Protein AF-A0A497IYX3-F1 (afdb_monomer)

Sequence (223 aa):
MEIEKQVNLPVLGLDLHSGSPRSSKPCRYSVVVIRNGKVTLEKRGVQLNEILRIASELGPCILATDNVFELAPDVSGLRRLFLKLPSGAKIIQVNKEGAFFERLSHVARKEGLIVGKRSDSLVEAKLAALLASRGVGSEVILFEPECRIVVTRNASIKKGGSGTNRWRRMIEAAILNEANRIASCLDERGIEYDLYVHQAEGGLRRAEFVVYAPEPTVTEIVR

pLDDT: mean 89.23, std 11.22, range [34.53, 98.44]

Solvent-accessible surface area (backbone atoms only — not comparable to full-atom values): 12381 Å² total; per-residue (Å²): 134,82,78,78,54,66,47,92,52,38,21,36,2,37,28,72,56,43,76,41,56,82,50,93,56,78,46,20,23,9,42,20,32,33,47,96,93,36,79,78,45,77,48,70,69,41,39,71,70,56,52,44,48,55,41,48,77,61,36,47,29,36,42,16,20,74,53,7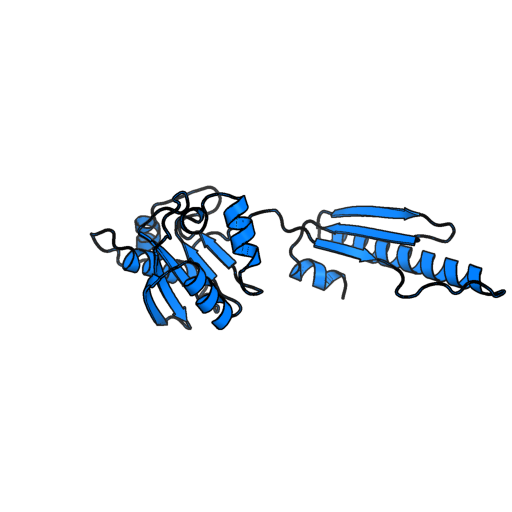2,58,62,83,15,63,43,73,71,41,42,54,58,49,61,76,62,51,36,73,78,45,47,44,31,30,40,26,30,57,93,93,47,75,58,55,58,68,56,51,37,46,76,72,72,44,90,73,74,95,64,97,42,38,57,60,51,1,39,49,23,18,54,39,38,37,52,58,41,41,34,78,68,71,94,58,84,41,72,34,77,49,74,46,66,76,95,69,82,83,72,90,77,65,97,56,46,68,59,54,49,30,52,50,14,37,49,40,38,52,52,48,52,51,49,50,50,58,30,56,78,68,71,50,56,66,49,78,51,75,40,79,46,97,45,38,21,66,31,38,36,36,46,30,64,41,48,63,75,66,50,55,69,66,77,103

Nearest PDB structures (foldseek):
  2n76-assembly1_A  TM=4.478E-01  e=6.106E+00  synthetic construct
  8qa0-assembly1_B  TM=3.285E-01  e=3.983E+00  Homo sapiens
  8q9z-assembly1_E  TM=3.402E-01  e=6.106E+00  Homo sapiens
  8qa3-assembly1_C  TM=3.293E-01  e=6.898E+00  Homo sapiens

Mean predicted aligned error: 11.09 Å

Foldseek 3Di:
DDDQPQDQAKEKQKDFQDDFLPDPDFTKIWIWIDHPNDTPDTDTRDGLVVVLVVQQVRAQHEYFYQDPCRSHVDLVRVVVSVVSGHPNYWYFNQQDDPPDGDDLVVSCVVVVHDDDPDDDRRSSSVSRRNSVSSVGGDTDDSDQDKDKDKQADPDDQDPDDPCSVVVVLVSQQVSQVLVVQLVVVCVVVVWDWDKDFDDDPNHTRMIMITTRHHPVVSVVSND

Secondary structure (DSSP, 8-state):
--------S-EEEEEEEES-TTSSSPPEEEEEEEETTEEEEEEEEE-HHHHHHHHHHH-S-EEEES-GGGT-SSHHHHHHHHTTSPTT-EEEETTEETTEE--HHHHHHHTTPPPPSS--HHHHHHHHHHHHHTT-SEE--SS---EEEEE--SS---S--TTHHHHHHHHHHHHHHHHHHHHHHHHHTT--EEEEEEEETTEEEEEEEEESS-HHHHHTT--

Radius of gyration: 23.91 Å; Cα contacts (8 Å, |Δi|>4): 411; chains: 1; bounding box: 68×33×57 Å

Structure (mmCIF, N/CA/C/O backbone):
data_AF-A0A497IYX3-F1
#
_entry.id   AF-A0A497IYX3-F1
#
loop_
_atom_site.group_PDB
_atom_site.id
_atom_site.type_symbol
_atom_site.label_atom_id
_atom_site.label_alt_id
_atom_site.label_comp_id
_atom_site.label_asym_id
_atom_site.label_entity_id
_atom_site.label_seq_id
_atom_site.pdbx_PDB_ins_code
_atom_site.Cartn_x
_atom_site.Cartn_y
_atom_site.Cartn_z
_atom_site.occupancy
_atom_site.B_iso_or_equiv
_atom_site.auth_seq_id
_atom_site.auth_comp_id
_atom_site.auth_asym_id
_atom_site.auth_atom_id
_atom_site.pdbx_PDB_model_num
ATOM 1 N N . MET A 1 1 ? -26.673 -14.386 -6.700 1.00 34.53 1 MET A N 1
ATOM 2 C CA . MET A 1 1 ? -26.026 -14.887 -5.472 1.00 34.53 1 MET A CA 1
ATOM 3 C C . MET A 1 1 ? -24.549 -14.584 -5.641 1.00 34.53 1 MET A C 1
ATOM 5 O O . MET A 1 1 ? -23.834 -15.379 -6.234 1.00 34.53 1 MET A O 1
ATOM 9 N N . GLU A 1 2 ? -24.146 -13.354 -5.321 1.00 35.53 2 GLU A N 1
ATOM 10 C CA . GLU A 1 2 ? -22.749 -12.937 -5.457 1.00 35.53 2 GLU A CA 1
ATOM 11 C C . GLU A 1 2 ? -21.933 -13.683 -4.407 1.00 35.53 2 GLU A C 1
ATOM 13 O O . GLU A 1 2 ? -22.228 -13.636 -3.216 1.00 35.53 2 GLU A O 1
ATOM 18 N N . ILE A 1 3 ? -20.965 -14.460 -4.879 1.00 41.84 3 ILE A N 1
ATOM 19 C CA . ILE A 1 3 ? -20.000 -15.145 -4.031 1.00 41.84 3 ILE A CA 1
ATOM 20 C C . ILE A 1 3 ? -19.175 -14.032 -3.379 1.00 41.84 3 ILE A C 1
ATOM 22 O O . ILE A 1 3 ? -18.456 -13.326 -4.088 1.00 41.84 3 ILE A O 1
ATOM 26 N N . GLU A 1 4 ? -19.328 -13.834 -2.064 1.00 48.78 4 GLU A N 1
ATOM 27 C CA . GLU A 1 4 ? -18.516 -12.891 -1.287 1.00 48.78 4 GLU A CA 1
ATOM 28 C C . GLU A 1 4 ? -17.038 -13.104 -1.654 1.00 48.78 4 GLU A C 1
ATOM 30 O O . GLU A 1 4 ? -16.498 -14.205 -1.501 1.00 48.78 4 GLU A O 1
ATOM 35 N N . LYS A 1 5 ? -16.381 -12.065 -2.184 1.00 56.44 5 LYS A N 1
ATOM 36 C CA . LYS A 1 5 ? -14.950 -12.093 -2.512 1.00 56.44 5 LYS A CA 1
ATOM 37 C C . LYS A 1 5 ? -14.152 -12.062 -1.212 1.00 56.44 5 LYS A C 1
ATOM 39 O O . LYS A 1 5 ? -13.647 -11.023 -0.797 1.00 56.44 5 LYS A O 1
ATOM 44 N N . GLN A 1 6 ? -14.061 -13.204 -0.544 1.00 60.03 6 GLN A N 1
ATOM 45 C CA . GLN A 1 6 ? -13.270 -13.321 0.669 1.00 60.03 6 GLN A CA 1
ATOM 46 C C . GLN A 1 6 ? -11.788 -13.181 0.325 1.00 60.03 6 GLN A C 1
ATOM 48 O O . GLN A 1 6 ? -11.241 -13.918 -0.500 1.00 60.03 6 GLN A O 1
ATOM 53 N N . VAL A 1 7 ? -11.128 -12.215 0.957 1.00 73.25 7 VAL A N 1
ATOM 54 C CA . VAL A 1 7 ? -9.707 -11.973 0.730 1.00 73.25 7 VAL A CA 1
ATOM 55 C C . VAL A 1 7 ? -8.893 -12.966 1.560 1.00 73.25 7 VAL A C 1
ATOM 57 O O . VAL A 1 7 ? -9.052 -13.054 2.774 1.00 73.25 7 VAL A O 1
ATOM 60 N N . ASN A 1 8 ? -8.003 -13.715 0.905 1.00 83.50 8 ASN A N 1
ATOM 61 C CA . ASN A 1 8 ? -7.193 -14.762 1.546 1.00 83.50 8 ASN A CA 1
ATOM 62 C C . ASN A 1 8 ? -5.946 -14.221 2.285 1.00 83.50 8 ASN A C 1
ATOM 64 O O . ASN A 1 8 ? -5.151 -14.989 2.821 1.00 83.50 8 ASN A O 1
ATOM 68 N N . LEU A 1 9 ? -5.743 -12.900 2.300 1.00 92.50 9 LEU A N 1
ATOM 69 C CA . LEU A 1 9 ? -4.638 -12.260 3.014 1.00 92.50 9 LEU A CA 1
ATOM 70 C C . LEU A 1 9 ? -5.049 -11.897 4.449 1.00 92.50 9 LEU A C 1
ATOM 72 O O . LEU A 1 9 ? -6.190 -11.493 4.678 1.00 92.50 9 LEU A O 1
ATOM 76 N N . PRO A 1 10 ? -4.124 -11.963 5.421 1.00 97.31 10 PRO A N 1
ATOM 77 C CA . PRO A 1 10 ? -4.326 -11.366 6.734 1.00 97.31 10 PRO A CA 1
ATOM 78 C C . PRO A 1 10 ? -4.665 -9.876 6.644 1.00 97.31 10 PRO A C 1
ATOM 80 O O . PRO A 1 10 ? -4.025 -9.137 5.895 1.00 97.31 10 PRO A O 1
ATOM 83 N N . VAL A 1 11 ? -5.617 -9.425 7.458 1.00 98.38 11 VAL A N 1
ATOM 84 C CA . VAL A 1 11 ? -6.066 -8.027 7.490 1.00 98.38 11 VAL A CA 1
ATOM 85 C C . VAL A 1 11 ? -5.804 -7.426 8.865 1.00 98.38 11 VAL A C 1
ATOM 87 O O . VAL A 1 11 ? -6.239 -7.979 9.871 1.00 98.38 11 VAL A O 1
ATOM 90 N N . LEU A 1 12 ? -5.116 -6.289 8.913 1.00 98.44 12 LEU A N 1
ATOM 91 C CA . LEU A 1 12 ? -4.933 -5.444 10.086 1.00 98.44 12 LEU A CA 1
ATOM 92 C C . LEU A 1 12 ? -5.859 -4.234 9.945 1.00 98.44 12 LEU A C 1
ATOM 94 O O . LEU A 1 12 ? -5.579 -3.341 9.153 1.00 98.44 12 LEU A O 1
ATOM 98 N N . GLY A 1 13 ? -6.946 -4.184 10.702 1.00 98.00 13 GLY A N 1
ATOM 99 C CA . GLY A 1 13 ? -7.753 -2.975 10.830 1.00 98.00 13 GLY A CA 1
ATOM 100 C C . GLY A 1 13 ? -7.151 -2.024 11.852 1.00 98.00 13 GLY A C 1
ATOM 101 O O . GLY A 1 13 ? -6.700 -2.467 12.912 1.00 98.00 13 GLY A O 1
ATOM 102 N N . LEU A 1 14 ? -7.122 -0.739 11.514 1.00 98.00 14 LEU A N 1
ATOM 103 C CA . LEU A 1 14 ? -6.429 0.315 12.244 1.00 98.00 14 LEU A CA 1
ATOM 104 C C . LEU A 1 14 ? -7.352 1.512 12.455 1.00 98.00 14 LEU A C 1
ATOM 106 O O . LEU A 1 14 ? -8.092 1.882 11.548 1.00 98.00 14 LEU A O 1
ATOM 110 N N . ASP A 1 15 ? -7.235 2.124 13.629 1.00 96.50 15 ASP A N 1
ATOM 111 C CA . ASP A 1 15 ? -7.899 3.381 13.978 1.00 96.50 15 ASP A CA 1
ATOM 112 C C . ASP A 1 15 ? -7.040 4.186 14.967 1.00 96.50 15 ASP A C 1
ATOM 114 O O . ASP A 1 15 ? -6.313 3.601 15.791 1.00 96.50 15 ASP A O 1
ATOM 118 N N . LEU A 1 16 ? -7.086 5.517 14.894 1.00 94.94 16 LEU A N 1
ATOM 119 C CA . LEU A 1 16 ? -6.368 6.390 15.819 1.00 94.94 16 LEU A CA 1
ATOM 120 C C . LEU A 1 16 ? -7.010 6.375 17.215 1.00 94.94 16 LEU A C 1
ATOM 122 O O . LEU A 1 16 ? -8.015 7.014 17.498 1.0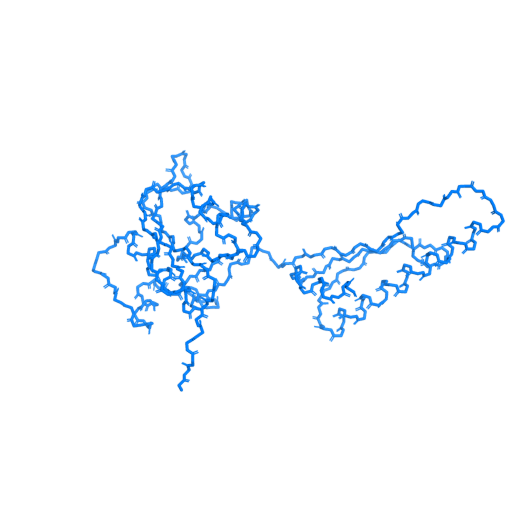0 94.94 16 LEU A O 1
ATOM 126 N N . HIS A 1 17 ? -6.340 5.718 18.158 1.00 93.31 17 HIS A N 1
ATOM 127 C CA . HIS A 1 17 ? -6.780 5.670 19.548 1.00 93.31 17 HIS A CA 1
ATOM 128 C C . HIS A 1 17 ? -6.519 6.984 20.297 1.00 93.31 17 HIS A C 1
ATOM 130 O O . HIS A 1 17 ? -7.363 7.445 21.065 1.00 93.31 17 HIS A O 1
ATOM 136 N N . SER A 1 18 ? -5.330 7.573 20.130 1.00 92.25 18 SER A N 1
ATOM 137 C CA . SER A 1 18 ? -5.011 8.892 20.683 1.00 92.25 18 SER A CA 1
ATOM 138 C C . SER A 1 18 ? -3.780 9.530 20.040 1.00 92.25 18 SER A C 1
ATOM 140 O O . SER A 1 18 ? -2.914 8.866 19.465 1.00 92.25 18 SER A O 1
ATOM 142 N N . GLY A 1 19 ? -3.682 10.852 20.181 1.00 90.06 19 GLY A N 1
ATOM 143 C CA . GLY A 1 19 ? -2.627 11.658 19.573 1.00 90.06 19 GLY A CA 1
ATOM 144 C C . GLY A 1 19 ? -3.049 12.233 18.225 1.00 90.06 19 GLY A C 1
ATOM 145 O O . GLY A 1 19 ? -4.228 12.280 17.896 1.00 90.06 19 GLY A O 1
ATOM 146 N N . SER A 1 20 ? -2.080 12.737 17.471 1.00 88.56 20 SER A N 1
ATOM 147 C CA . SER A 1 20 ? -2.290 13.230 16.112 1.00 88.56 20 SER A CA 1
ATOM 148 C C . SER A 1 20 ? -1.006 13.027 15.315 1.00 88.56 20 SER A C 1
ATOM 150 O O . SER A 1 20 ? 0.059 13.383 15.829 1.00 88.56 20 SER A O 1
ATOM 152 N N . PRO A 1 21 ? -1.067 12.528 14.068 1.00 83.00 21 PRO A N 1
ATOM 153 C CA . PRO A 1 21 ? 0.126 12.322 13.239 1.00 83.00 21 PRO A CA 1
ATOM 154 C C . PRO A 1 21 ? 0.903 13.606 12.950 1.00 83.00 21 PRO A C 1
ATOM 156 O O . PRO A 1 21 ? 2.075 13.553 12.588 1.00 83.00 21 PRO A O 1
ATOM 159 N N . ARG A 1 22 ? 0.252 14.763 13.118 1.00 84.69 22 ARG A N 1
ATOM 160 C CA . ARG A 1 22 ? 0.845 16.098 12.965 1.00 84.69 22 ARG A CA 1
ATOM 161 C C . ARG A 1 22 ? 1.469 16.640 14.256 1.00 84.69 22 ARG A C 1
ATOM 163 O O . ARG A 1 22 ? 2.069 17.709 14.235 1.00 84.69 22 ARG A O 1
ATOM 170 N N . SER A 1 23 ? 1.308 15.945 15.382 1.00 85.12 23 SER A N 1
ATOM 171 C CA . SER A 1 23 ? 1.871 16.333 16.678 1.00 85.12 23 SER A CA 1
ATOM 172 C C . SER A 1 23 ? 3.254 15.717 16.901 1.00 85.12 23 SER A C 1
ATOM 174 O O . SER A 1 23 ? 3.576 14.663 16.362 1.00 85.12 23 SER A O 1
ATOM 176 N N . SER A 1 24 ? 4.061 16.344 17.762 1.00 77.88 24 SER A N 1
ATOM 177 C CA . SER A 1 24 ? 5.326 15.778 18.248 1.00 77.88 24 SER A CA 1
ATOM 178 C C . SER A 1 24 ? 5.132 14.635 19.251 1.00 77.88 24 SER A C 1
ATOM 180 O O . SER A 1 24 ? 6.054 13.851 19.478 1.00 77.88 24 SER A O 1
ATOM 182 N N . LYS A 1 25 ? 3.944 14.521 19.865 1.00 85.38 25 LYS A N 1
ATOM 183 C CA . LYS A 1 25 ? 3.614 13.407 20.761 1.00 85.38 25 LYS A CA 1
ATOM 184 C C . LYS A 1 25 ? 3.339 12.141 19.944 1.00 85.38 25 LYS A C 1
ATOM 186 O O . LYS A 1 25 ? 2.656 12.213 18.924 1.00 85.38 25 LYS A O 1
ATOM 191 N N . PRO A 1 26 ? 3.809 10.969 20.399 1.00 86.12 26 PRO A N 1
ATOM 192 C CA . PRO A 1 26 ? 3.640 9.743 19.640 1.00 86.12 26 PRO A CA 1
ATOM 193 C C . PRO A 1 26 ? 2.165 9.332 19.603 1.00 86.12 26 PRO A C 1
ATOM 195 O O . PRO A 1 26 ? 1.503 9.272 20.640 1.00 86.12 26 PRO A O 1
ATOM 198 N N . CYS A 1 27 ? 1.676 9.005 18.407 1.00 93.31 27 CYS A N 1
ATOM 199 C CA . CYS A 1 27 ? 0.333 8.469 18.226 1.00 93.31 27 CYS A CA 1
ATOM 200 C C . CYS A 1 27 ? 0.190 7.090 18.864 1.00 93.31 27 CYS A C 1
ATOM 202 O O . CYS A 1 27 ? 1.161 6.356 19.102 1.00 93.31 27 CYS A O 1
ATOM 204 N N . ARG A 1 28 ? -1.054 6.758 19.158 1.00 96.38 28 ARG A N 1
ATOM 205 C CA . ARG A 1 28 ? -1.490 5.481 19.689 1.00 96.38 28 ARG A CA 1
ATOM 206 C C . ARG A 1 28 ? -2.654 5.021 18.840 1.00 96.38 28 ARG A C 1
ATOM 208 O O . ARG A 1 28 ? -3.550 5.806 18.553 1.00 96.38 28 ARG A O 1
ATOM 215 N N . TYR A 1 29 ? -2.642 3.754 18.479 1.00 97.31 29 TYR A N 1
ATOM 216 C CA . TYR A 1 29 ? -3.606 3.156 17.575 1.00 97.31 29 TYR A CA 1
ATOM 217 C C . TYR A 1 29 ? -4.310 1.993 18.256 1.00 97.31 29 TYR A C 1
ATOM 219 O O . TYR A 1 29 ? -3.780 1.376 19.190 1.00 97.31 29 TYR A O 1
ATOM 227 N N . SER A 1 30 ? -5.504 1.698 17.774 1.00 97.75 30 SER A N 1
ATOM 228 C CA . SER A 1 30 ? -6.150 0.412 17.977 1.00 97.75 30 SER A CA 1
ATOM 229 C C . SER A 1 30 ? -5.873 -0.456 16.756 1.00 97.75 30 SER A C 1
ATOM 231 O O . SER A 1 30 ? -5.928 0.025 15.628 1.00 97.75 30 SER A O 1
ATOM 233 N N . VAL A 1 31 ? -5.532 -1.723 16.984 1.00 98.12 31 VAL A N 1
ATOM 234 C CA . VAL A 1 31 ? -5.255 -2.695 15.922 1.00 98.12 31 VAL A CA 1
ATOM 235 C C . VAL A 1 31 ? -6.050 -3.967 16.159 1.00 98.12 31 VAL A C 1
ATOM 237 O O . VAL A 1 31 ? -6.059 -4.514 17.267 1.00 98.12 31 VAL A O 1
ATOM 240 N N . VAL A 1 32 ? -6.691 -4.450 15.101 1.00 98.44 32 VAL A N 1
ATOM 241 C CA . VAL A 1 32 ? -7.386 -5.738 15.068 1.00 98.44 32 VAL A CA 1
ATOM 242 C C . VAL A 1 32 ? -6.859 -6.543 13.895 1.00 98.44 32 VAL A C 1
ATOM 244 O O . VAL A 1 32 ? -6.865 -6.059 12.770 1.00 98.44 32 VAL A O 1
ATOM 247 N N . VAL A 1 33 ? -6.403 -7.770 14.139 1.00 98.31 33 VAL A N 1
ATOM 248 C CA . VAL A 1 33 ? -5.902 -8.657 13.081 1.00 98.31 33 VAL A CA 1
ATOM 249 C C . VAL A 1 33 ? -6.909 -9.763 12.828 1.00 98.31 33 VAL A C 1
ATOM 251 O O . VAL A 1 33 ? -7.288 -10.470 13.761 1.00 98.31 33 VAL A O 1
ATOM 254 N N . ILE A 1 34 ? -7.297 -9.940 11.569 1.00 97.62 34 ILE A N 1
ATOM 255 C CA . ILE A 1 34 ? -8.134 -11.038 11.092 1.00 97.62 34 ILE A CA 1
ATOM 256 C C . ILE A 1 34 ? -7.297 -11.945 10.191 1.00 97.62 34 ILE A C 1
ATOM 258 O O . ILE A 1 34 ? -6.652 -11.482 9.251 1.00 97.62 34 ILE A O 1
ATOM 262 N N . ARG A 1 35 ? -7.326 -13.251 10.463 1.00 94.75 35 ARG A N 1
ATOM 263 C CA . ARG A 1 35 ? -6.748 -14.302 9.613 1.00 94.75 35 ARG A CA 1
ATOM 264 C C . ARG A 1 35 ? -7.776 -15.405 9.426 1.00 94.75 35 ARG A C 1
ATOM 266 O O . ARG A 1 35 ? -8.385 -15.835 10.404 1.00 94.75 35 ARG A O 1
ATOM 273 N N . ASN A 1 36 ? -7.961 -15.878 8.195 1.00 89.56 36 ASN A N 1
ATOM 274 C CA . ASN A 1 36 ? -8.897 -16.966 7.878 1.00 89.56 36 ASN A CA 1
ATOM 275 C C . ASN A 1 36 ? -10.305 -16.719 8.464 1.00 89.56 36 ASN A C 1
ATOM 277 O O . ASN A 1 36 ? -10.900 -17.597 9.087 1.00 89.56 36 ASN A O 1
ATOM 281 N N . GLY A 1 37 ? -10.790 -15.475 8.357 1.00 87.19 37 GLY A N 1
ATOM 282 C CA . GLY A 1 37 ? -12.093 -15.045 8.878 1.00 87.19 37 GLY A CA 1
ATOM 283 C C . GLY A 1 37 ? -12.203 -14.939 10.406 1.00 87.19 37 GLY A C 1
ATOM 284 O O . GLY A 1 37 ? -13.284 -14.651 10.912 1.00 87.19 37 GLY A O 1
ATOM 285 N N . LYS A 1 38 ? -11.119 -15.153 11.162 1.00 93.25 38 LYS A N 1
ATOM 286 C CA . LYS A 1 38 ? -11.116 -15.092 12.631 1.00 93.25 38 LYS A CA 1
ATOM 287 C C . LYS A 1 38 ? -10.233 -13.967 13.142 1.00 93.25 38 LYS A C 1
ATOM 289 O O . LYS A 1 38 ? -9.133 -13.756 12.640 1.00 93.25 38 LYS A O 1
ATOM 294 N N . VAL A 1 39 ? -10.697 -13.284 14.185 1.00 96.19 39 VAL A N 1
ATOM 295 C CA . VAL A 1 39 ? -9.881 -12.308 14.911 1.00 96.19 39 VAL A CA 1
ATOM 296 C C . VAL A 1 39 ? -8.786 -13.050 15.677 1.00 96.19 39 VAL A C 1
ATOM 298 O O . VAL A 1 39 ? -9.080 -13.906 16.508 1.00 96.19 39 VAL A O 1
ATOM 301 N N . THR A 1 40 ? -7.526 -12.730 15.390 1.00 97.12 40 THR A N 1
ATOM 302 C CA . THR A 1 40 ? -6.345 -13.338 16.023 1.00 97.12 40 THR A CA 1
ATOM 303 C C . THR A 1 40 ? -5.611 -12.390 16.967 1.00 97.12 40 THR A C 1
ATOM 305 O O . THR A 1 40 ? -4.768 -12.838 17.737 1.00 97.12 40 THR A O 1
ATOM 308 N N . LEU A 1 41 ? -5.884 -11.085 16.899 1.00 97.62 41 LEU A N 1
ATOM 309 C CA . LEU A 1 41 ? -5.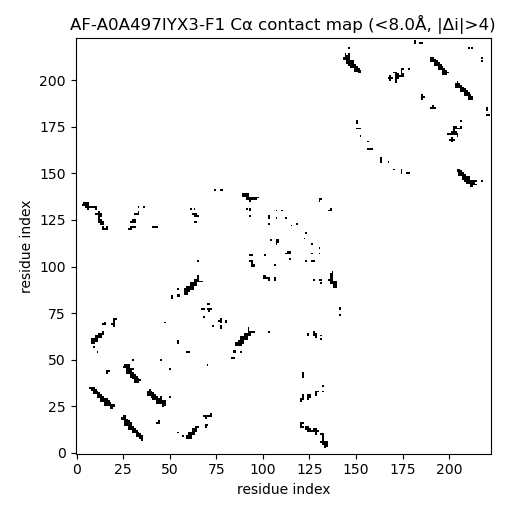274 -10.077 17.767 1.00 97.62 41 LEU A CA 1
ATOM 310 C C . LEU A 1 41 ? -6.214 -8.880 17.916 1.00 97.62 41 LEU A C 1
ATOM 312 O O . LEU A 1 41 ? -6.747 -8.406 16.918 1.00 97.62 41 LEU A O 1
ATOM 316 N N . GLU A 1 42 ? -6.342 -8.358 19.133 1.00 97.81 42 GLU A N 1
ATOM 317 C CA . GLU A 1 42 ? -6.963 -7.063 19.425 1.00 97.81 42 GLU A CA 1
ATOM 318 C C . GLU A 1 42 ? -6.063 -6.325 20.425 1.00 97.81 42 GLU A C 1
ATOM 320 O O . GLU A 1 42 ? -5.753 -6.853 21.496 1.00 97.81 42 GLU A O 1
ATOM 325 N N . LYS A 1 43 ? -5.597 -5.121 20.080 1.00 97.50 43 LYS A N 1
ATOM 326 C CA . LYS A 1 43 ? -4.779 -4.282 20.969 1.00 97.50 43 LYS A CA 1
ATOM 327 C C . LYS A 1 43 ? -5.186 -2.817 20.857 1.00 97.50 43 LYS A C 1
ATOM 329 O O . LYS A 1 43 ? -5.533 -2.341 19.781 1.00 97.50 43 LYS A O 1
ATOM 334 N N . ARG A 1 44 ? -5.073 -2.090 21.969 1.00 96.56 44 ARG A N 1
ATOM 335 C CA . ARG A 1 44 ? -5.208 -0.628 22.044 1.00 96.56 44 ARG A CA 1
ATOM 336 C C . ARG A 1 44 ? -3.885 -0.015 22.457 1.00 96.56 44 ARG A C 1
ATOM 338 O O . ARG A 1 44 ? -3.096 -0.655 23.148 1.00 96.56 44 ARG A O 1
ATOM 345 N N . GLY A 1 45 ? -3.678 1.245 22.104 1.00 95.50 45 GLY A N 1
ATOM 346 C CA . GLY A 1 45 ? -2.505 1.972 22.568 1.00 95.50 45 GLY A CA 1
ATOM 347 C C . GLY A 1 45 ? -1.204 1.539 21.891 1.00 95.50 45 GLY A C 1
ATOM 348 O O . GLY A 1 45 ? -0.131 1.788 22.440 1.00 95.50 45 GLY A O 1
ATOM 349 N N . VAL A 1 46 ? -1.269 0.893 20.724 1.00 96.50 46 VAL A N 1
ATOM 350 C CA . VAL A 1 46 ? -0.064 0.457 20.007 1.00 96.50 46 VAL A CA 1
ATOM 351 C C . VAL A 1 46 ? 0.535 1.616 19.227 1.00 96.50 46 VAL A C 1
ATOM 353 O O . VAL A 1 46 ? -0.167 2.527 18.793 1.00 96.50 46 VAL A O 1
ATOM 356 N N . GLN A 1 47 ? 1.847 1.609 19.053 1.00 95.75 47 GLN A N 1
ATOM 357 C CA . GLN A 1 47 ? 2.531 2.594 18.218 1.00 95.75 47 GLN A CA 1
ATOM 358 C C . GLN A 1 47 ? 2.657 2.087 16.778 1.00 95.75 47 GLN A C 1
ATOM 360 O O . GLN A 1 47 ? 2.592 0.886 16.515 1.00 95.75 47 GLN A O 1
ATOM 365 N N . LEU A 1 48 ? 2.884 3.003 15.834 1.00 94.50 48 LEU A N 1
ATOM 366 C CA . LEU A 1 48 ? 3.011 2.660 14.414 1.00 94.50 48 LEU A CA 1
ATOM 367 C C . LEU A 1 48 ? 4.146 1.655 14.146 1.00 94.50 48 LEU A C 1
ATOM 369 O O . LEU A 1 48 ? 4.013 0.784 13.295 1.00 94.50 48 LEU A O 1
ATOM 373 N N . ASN A 1 49 ? 5.252 1.731 14.891 1.00 95.19 49 ASN A N 1
ATOM 374 C CA . ASN A 1 49 ? 6.354 0.768 14.789 1.00 95.19 49 ASN A CA 1
ATOM 375 C C . ASN A 1 49 ? 5.942 -0.659 15.193 1.00 95.19 49 ASN A C 1
ATOM 377 O O . ASN A 1 49 ? 6.417 -1.618 14.592 1.00 95.19 49 ASN A O 1
ATOM 381 N N . GLU A 1 50 ? 5.056 -0.809 16.178 1.00 97.06 50 GLU A N 1
ATOM 382 C CA . GLU A 1 50 ? 4.510 -2.109 16.568 1.00 97.06 50 GLU A CA 1
ATOM 383 C C . GLU A 1 50 ? 3.574 -2.650 15.484 1.00 97.06 50 GLU A C 1
ATOM 385 O O . GLU A 1 50 ? 3.680 -3.820 15.131 1.00 97.06 50 GLU A O 1
ATOM 390 N N . ILE A 1 51 ? 2.736 -1.800 14.878 1.00 97.56 51 ILE A N 1
ATOM 391 C CA . ILE A 1 51 ? 1.899 -2.181 13.726 1.00 97.56 51 ILE A CA 1
ATOM 392 C C . ILE A 1 51 ? 2.767 -2.676 12.564 1.00 97.56 51 ILE A C 1
ATOM 394 O O . ILE A 1 51 ? 2.499 -3.737 12.006 1.00 97.56 51 ILE A O 1
ATOM 398 N N . LEU A 1 52 ? 3.836 -1.947 12.229 1.00 97.06 52 LEU A N 1
ATOM 399 C CA . LEU A 1 52 ? 4.774 -2.338 11.173 1.00 97.06 52 LEU A CA 1
ATOM 400 C C . LEU A 1 52 ? 5.476 -3.664 11.478 1.00 97.06 52 LEU A C 1
ATOM 402 O O . LEU A 1 52 ? 5.702 -4.461 10.571 1.00 97.06 52 LEU A O 1
ATOM 406 N N . ARG A 1 53 ? 5.789 -3.929 12.749 1.00 97.75 53 ARG A N 1
ATOM 407 C CA . ARG A 1 53 ? 6.344 -5.217 13.172 1.00 97.75 53 ARG A CA 1
ATOM 408 C C . ARG A 1 53 ? 5.335 -6.352 12.990 1.00 97.75 53 ARG A C 1
ATOM 410 O O . ARG A 1 53 ? 5.698 -7.368 12.411 1.00 97.75 53 ARG A O 1
ATOM 417 N N . ILE A 1 54 ? 4.086 -6.160 13.420 1.00 97.69 54 ILE A N 1
ATOM 418 C CA . ILE A 1 54 ? 2.998 -7.137 13.227 1.00 97.69 54 ILE A CA 1
ATOM 419 C C . ILE A 1 54 ? 2.808 -7.423 11.730 1.00 97.69 54 ILE A C 1
ATOM 421 O O . ILE A 1 54 ? 2.697 -8.582 11.342 1.00 97.69 54 ILE A O 1
ATOM 425 N N . ALA A 1 55 ? 2.798 -6.384 10.889 1.00 97.56 55 ALA A N 1
ATOM 426 C CA . ALA A 1 55 ? 2.708 -6.526 9.436 1.00 97.56 55 ALA A CA 1
ATOM 427 C C . ALA A 1 55 ? 3.907 -7.306 8.869 1.00 97.56 55 ALA A C 1
ATOM 429 O O . ALA A 1 55 ? 3.730 -8.240 8.098 1.00 97.56 55 ALA A O 1
ATOM 430 N N . SER A 1 56 ? 5.130 -6.990 9.293 1.00 96.50 56 SER A N 1
ATOM 431 C CA . SER A 1 56 ? 6.329 -7.711 8.850 1.00 96.50 56 SER A CA 1
ATOM 432 C C . SER A 1 56 ? 6.298 -9.200 9.227 1.00 96.50 56 SER A C 1
ATOM 434 O O . SER A 1 56 ? 6.596 -10.053 8.396 1.00 96.50 56 SER A O 1
ATOM 436 N N . GLU A 1 57 ? 5.850 -9.530 10.444 1.00 96.50 57 GLU A N 1
ATOM 437 C CA . GLU A 1 57 ? 5.665 -10.917 10.910 1.00 96.50 57 GLU A CA 1
ATOM 438 C C . GLU A 1 57 ? 4.564 -11.666 10.134 1.00 96.50 57 GLU A C 1
ATOM 440 O O . GLU A 1 57 ? 4.552 -12.896 10.085 1.00 96.50 57 GLU A O 1
ATOM 445 N N . LEU A 1 58 ? 3.630 -10.930 9.533 1.00 95.19 58 LEU A N 1
ATOM 446 C CA . LEU A 1 58 ? 2.553 -11.451 8.697 1.00 95.19 58 LEU A CA 1
ATOM 447 C C . LEU A 1 58 ? 2.976 -11.739 7.251 1.00 95.19 58 LEU A C 1
ATOM 449 O O . LEU A 1 58 ? 2.385 -12.620 6.627 1.00 95.19 58 LEU A O 1
ATOM 453 N N . GLY A 1 59 ? 3.963 -11.012 6.720 1.00 93.44 59 GLY A N 1
ATOM 454 C CA . GLY A 1 59 ? 4.299 -11.029 5.296 1.00 93.44 59 GLY A CA 1
ATOM 455 C C . GLY A 1 59 ? 3.270 -10.249 4.462 1.00 93.44 59 GLY A C 1
ATOM 456 O O . GLY A 1 59 ? 2.867 -9.160 4.873 1.00 93.44 59 GLY A O 1
ATOM 457 N N . PRO A 1 60 ? 2.834 -10.758 3.294 1.00 95.00 60 PRO A N 1
ATOM 458 C CA . PRO A 1 60 ? 1.783 -10.117 2.504 1.00 95.00 60 PRO A CA 1
ATOM 459 C C . PRO A 1 60 ? 0.485 -9.960 3.313 1.00 95.00 60 PRO A C 1
ATOM 461 O O . PRO A 1 60 ? -0.128 -10.945 3.727 1.00 95.00 60 PRO A O 1
ATOM 464 N N . CYS A 1 61 ? 0.059 -8.719 3.552 1.00 97.00 61 CYS A N 1
ATOM 465 C CA . CYS A 1 61 ? -1.109 -8.405 4.379 1.00 97.00 61 CYS A CA 1
ATOM 466 C C . CYS A 1 61 ? -1.821 -7.119 3.938 1.00 97.00 61 CYS A C 1
ATOM 468 O O . CYS A 1 61 ? -1.259 -6.285 3.233 1.00 97.00 61 CYS A O 1
ATOM 470 N N . ILE A 1 62 ? -3.045 -6.912 4.413 1.00 98.06 62 ILE A N 1
ATOM 471 C CA . ILE A 1 62 ? -3.812 -5.685 4.181 1.00 98.06 62 ILE A CA 1
ATOM 472 C C . ILE A 1 62 ? -3.837 -4.842 5.450 1.00 98.06 62 ILE A C 1
ATOM 474 O O . ILE A 1 62 ? -4.214 -5.338 6.504 1.00 98.06 62 ILE A O 1
ATOM 478 N N . LEU A 1 63 ? -3.492 -3.562 5.349 1.00 98.19 63 LEU A N 1
ATOM 479 C CA . LEU A 1 63 ? -3.732 -2.556 6.379 1.00 98.19 63 LEU A CA 1
ATOM 480 C C . LEU A 1 63 ? -5.011 -1.798 6.010 1.00 98.19 63 LEU A C 1
ATOM 482 O O . LEU A 1 63 ? -5.041 -1.086 5.010 1.00 98.19 63 LEU A O 1
ATOM 486 N N . ALA A 1 64 ? -6.064 -1.964 6.798 1.00 97.94 64 ALA A N 1
ATOM 487 C CA . ALA A 1 64 ? -7.377 -1.377 6.572 1.00 97.94 64 ALA A CA 1
ATOM 488 C C . ALA A 1 64 ? -7.615 -0.191 7.515 1.00 97.94 64 ALA A C 1
ATOM 490 O O . ALA A 1 64 ? -7.424 -0.307 8.724 1.00 97.94 64 ALA A O 1
ATOM 491 N N . THR A 1 65 ? -8.052 0.939 6.968 1.00 97.31 65 THR A N 1
ATOM 492 C CA . THR A 1 65 ? -8.373 2.164 7.719 1.00 97.31 65 THR A CA 1
ATOM 493 C C . THR A 1 65 ? -9.477 2.936 6.997 1.00 97.31 65 THR A C 1
ATOM 495 O O . THR A 1 65 ? -9.694 2.736 5.803 1.00 97.31 65 THR A O 1
ATOM 498 N N . ASP A 1 66 ? -10.204 3.803 7.688 1.00 94.88 66 ASP A N 1
ATOM 499 C CA . ASP A 1 66 ? -11.143 4.755 7.084 1.00 94.88 66 ASP A CA 1
ATOM 500 C C . ASP A 1 66 ? -10.460 6.081 6.685 1.00 94.88 66 ASP A C 1
ATOM 502 O O . ASP A 1 66 ? -10.972 6.826 5.845 1.00 94.88 66 ASP A O 1
ATOM 506 N N . ASN A 1 67 ? -9.275 6.367 7.228 1.00 93.56 67 ASN A N 1
ATOM 507 C CA . ASN A 1 67 ? -8.500 7.553 6.902 1.00 93.56 67 ASN A CA 1
ATOM 508 C C . ASN A 1 67 ? -6.989 7.289 6.952 1.00 93.56 67 ASN A C 1
ATOM 510 O O . ASN A 1 67 ? -6.350 7.262 8.002 1.00 93.56 67 ASN A O 1
ATOM 514 N N . VAL A 1 68 ? -6.366 7.219 5.776 1.00 94.19 68 VAL A N 1
ATOM 515 C CA . VAL A 1 68 ? -4.915 7.010 5.646 1.00 94.19 68 VAL A CA 1
ATOM 516 C C . VAL A 1 68 ? -4.068 8.080 6.332 1.00 94.19 68 VAL A C 1
ATOM 518 O O . VAL A 1 68 ? -2.945 7.795 6.753 1.00 94.19 68 VAL A O 1
ATOM 521 N N . PHE A 1 69 ? -4.593 9.299 6.490 1.00 92.19 69 PHE A N 1
ATOM 522 C CA . PHE A 1 69 ? -3.866 10.384 7.145 1.00 92.19 69 PHE A CA 1
ATOM 523 C C . PHE A 1 69 ? -3.829 10.266 8.674 1.00 92.19 69 PHE A C 1
ATOM 525 O O . PHE A 1 69 ? -3.181 11.069 9.345 1.00 92.19 69 PHE A O 1
ATOM 532 N N . GLU A 1 70 ? -4.467 9.244 9.242 1.00 91.50 70 GLU A N 1
ATOM 533 C CA . GLU A 1 70 ? -4.248 8.835 10.630 1.00 91.50 70 GLU A CA 1
ATOM 534 C C . GLU A 1 70 ? -2.956 8.035 10.798 1.00 91.50 70 GLU A C 1
ATOM 536 O O . GLU A 1 70 ? -2.319 8.069 11.852 1.00 91.50 70 GLU A O 1
ATOM 541 N N . LEU A 1 71 ? -2.517 7.348 9.744 1.00 92.12 71 LEU A N 1
ATOM 542 C CA . LEU A 1 71 ? -1.272 6.582 9.740 1.00 92.12 71 LEU A CA 1
ATOM 543 C C . LEU A 1 71 ? -0.064 7.455 9.386 1.00 92.12 71 LEU A C 1
ATOM 545 O O . LEU A 1 71 ? 1.067 7.137 9.756 1.00 92.12 71 LEU A O 1
ATOM 549 N N . ALA A 1 72 ? -0.290 8.561 8.676 1.00 91.69 72 ALA A N 1
ATOM 550 C CA . ALA A 1 72 ? 0.757 9.484 8.270 1.00 91.69 72 ALA A CA 1
ATOM 551 C C . ALA A 1 72 ? 0.243 10.928 8.133 1.00 91.69 72 ALA A C 1
ATOM 553 O O . ALA A 1 72 ? -0.858 11.142 7.647 1.00 91.69 72 ALA A O 1
ATOM 554 N N . PRO A 1 73 ? 1.051 11.946 8.476 1.00 87.19 73 PRO A N 1
ATOM 555 C CA . PRO A 1 73 ? 0.595 13.342 8.499 1.00 87.19 73 PRO A CA 1
ATOM 556 C C . PRO A 1 73 ? 0.272 13.948 7.125 1.00 87.19 73 PRO A C 1
ATOM 558 O O . PRO A 1 73 ? -0.499 14.910 7.052 1.00 87.19 73 PRO A O 1
ATOM 561 N N . ASP A 1 74 ? 0.900 13.431 6.066 1.00 87.31 74 ASP A N 1
ATOM 562 C CA . ASP A 1 74 ? 0.862 13.950 4.699 1.00 87.31 74 ASP A CA 1
ATOM 563 C C . ASP A 1 74 ? 1.299 12.872 3.681 1.00 87.31 74 ASP A C 1
ATOM 565 O O . ASP A 1 74 ? 1.685 11.758 4.051 1.00 87.31 74 ASP A O 1
ATOM 569 N N . VAL A 1 75 ? 1.274 13.219 2.389 1.00 86.56 75 VAL A N 1
ATOM 570 C CA . VAL A 1 75 ? 1.675 12.339 1.272 1.00 86.56 75 VAL A CA 1
ATOM 571 C C . VAL A 1 75 ? 3.129 11.863 1.396 1.00 86.56 75 VAL A C 1
ATOM 573 O O . VAL A 1 75 ? 3.431 10.703 1.118 1.00 86.56 75 VAL A O 1
ATOM 576 N N . SER A 1 76 ? 4.043 12.714 1.873 1.00 84.75 76 SER A N 1
ATOM 577 C CA . SER A 1 76 ? 5.445 12.325 2.089 1.00 84.75 76 SER A CA 1
ATOM 578 C C . SER A 1 76 ? 5.584 11.326 3.242 1.00 84.75 76 SER A C 1
ATOM 580 O O . SER A 1 76 ? 6.411 10.413 3.191 1.00 84.75 76 SER A O 1
ATOM 582 N N . GLY A 1 77 ? 4.773 11.477 4.288 1.00 89.75 77 GLY A N 1
ATOM 583 C CA . GLY A 1 77 ? 4.629 10.532 5.386 1.00 89.75 77 GLY A CA 1
ATOM 584 C C . GLY A 1 77 ? 4.083 9.194 4.914 1.00 89.75 77 GLY A C 1
ATOM 585 O O . GLY A 1 77 ? 4.651 8.164 5.273 1.00 89.75 77 GLY A O 1
ATOM 586 N N . LEU A 1 78 ? 3.057 9.207 4.059 1.00 92.06 78 LEU A N 1
ATOM 587 C CA . LEU A 1 78 ? 2.525 7.994 3.445 1.00 92.06 78 LEU A CA 1
ATOM 588 C C . LEU A 1 78 ? 3.600 7.304 2.600 1.00 92.06 78 LEU A C 1
ATOM 590 O O . LEU A 1 78 ? 3.820 6.110 2.767 1.00 92.06 78 LEU A O 1
ATOM 594 N N . ARG A 1 79 ? 4.375 8.039 1.793 1.00 87.94 79 ARG A N 1
ATOM 595 C CA . ARG A 1 79 ? 5.503 7.455 1.041 1.00 87.94 79 ARG A CA 1
ATOM 596 C C . ARG A 1 79 ? 6.496 6.740 1.958 1.00 87.94 79 ARG A C 1
ATOM 598 O O . ARG A 1 79 ? 6.898 5.613 1.683 1.00 87.94 79 ARG A O 1
ATOM 605 N N . ARG A 1 80 ? 6.878 7.368 3.075 1.00 88.56 80 ARG A N 1
ATOM 606 C CA . ARG A 1 80 ? 7.766 6.744 4.072 1.00 88.56 80 ARG A CA 1
ATOM 607 C C . ARG A 1 80 ? 7.137 5.528 4.750 1.00 88.56 80 ARG A C 1
ATOM 609 O O . ARG A 1 80 ? 7.880 4.642 5.162 1.00 88.56 80 ARG A O 1
ATOM 616 N N . LEU A 1 81 ? 5.815 5.505 4.912 1.00 92.75 81 LEU A N 1
ATOM 617 C CA . LEU A 1 81 ? 5.089 4.362 5.456 1.00 92.75 81 LEU A CA 1
ATOM 618 C C . LEU A 1 81 ? 5.132 3.181 4.481 1.00 92.75 81 LEU A C 1
ATOM 620 O O . LEU A 1 81 ? 5.538 2.099 4.890 1.00 92.75 81 LEU A O 1
ATOM 624 N N . PHE A 1 82 ? 4.811 3.404 3.204 1.00 91.50 82 PHE A N 1
ATOM 625 C CA . PHE A 1 82 ? 4.836 2.364 2.166 1.00 91.50 82 PHE A CA 1
ATOM 626 C C . PHE A 1 82 ? 6.212 1.703 2.040 1.00 91.50 82 PHE A C 1
ATOM 628 O O . PHE A 1 82 ? 6.295 0.484 1.974 1.00 91.50 82 PHE A O 1
ATOM 635 N N . LEU A 1 83 ? 7.300 2.480 2.118 1.00 88.94 83 LEU A N 1
ATOM 636 C CA . LEU A 1 83 ? 8.674 1.951 2.088 1.00 88.94 83 LEU A CA 1
ATOM 637 C C . LEU A 1 83 ? 9.024 1.018 3.262 1.00 88.94 83 LEU A C 1
ATOM 639 O O . LEU A 1 83 ? 10.039 0.330 3.208 1.00 88.94 83 LEU A O 1
ATOM 643 N N . LYS A 1 84 ? 8.238 1.030 4.343 1.00 92.94 84 LYS A N 1
ATOM 644 C CA . LYS A 1 84 ? 8.446 0.189 5.531 1.00 92.94 84 LYS A CA 1
ATOM 645 C C . LYS A 1 84 ? 7.509 -1.016 5.581 1.00 92.94 84 LYS A C 1
ATOM 647 O O . LYS A 1 84 ? 7.640 -1.825 6.498 1.00 92.94 84 LYS A O 1
ATOM 652 N N . LEU A 1 85 ? 6.546 -1.106 4.665 1.00 93.56 85 LEU A N 1
ATOM 653 C CA . LEU A 1 85 ? 5.633 -2.239 4.600 1.00 93.56 85 LEU A CA 1
ATOM 654 C C . LEU A 1 85 ? 6.347 -3.470 4.024 1.00 93.56 85 LEU A C 1
ATOM 656 O O . LEU A 1 85 ? 7.259 -3.327 3.207 1.00 93.56 85 LEU A O 1
ATOM 660 N N . PRO A 1 86 ? 5.955 -4.685 4.442 1.00 92.06 86 PRO A N 1
ATOM 661 C CA . PRO A 1 86 ? 6.482 -5.905 3.845 1.00 92.06 86 PRO A CA 1
ATOM 662 C C . PRO A 1 86 ? 6.043 -6.036 2.379 1.00 92.06 86 PRO A C 1
ATOM 664 O O . PRO A 1 86 ? 5.024 -5.483 1.961 1.00 92.06 86 PRO A O 1
ATOM 667 N N . SER A 1 87 ? 6.809 -6.800 1.597 1.00 87.12 87 SER A N 1
ATOM 668 C CA . SER A 1 87 ? 6.487 -7.043 0.187 1.00 87.12 87 SER A CA 1
ATOM 669 C C . SER A 1 87 ? 5.093 -7.660 0.030 1.00 87.12 87 SER A C 1
ATOM 671 O O . SER A 1 87 ? 4.714 -8.564 0.778 1.00 87.12 87 SER A O 1
ATOM 673 N N . GLY A 1 88 ? 4.323 -7.152 -0.934 1.00 87.88 88 GLY A N 1
ATOM 674 C CA . GLY A 1 88 ? 2.946 -7.577 -1.190 1.00 87.88 88 GLY A CA 1
ATOM 675 C C . GLY A 1 88 ? 1.904 -7.032 -0.207 1.00 87.88 88 GLY A C 1
ATOM 676 O O . GLY A 1 88 ? 0.727 -7.364 -0.357 1.00 87.88 88 GLY A O 1
ATOM 677 N N . ALA A 1 89 ? 2.287 -6.209 0.779 1.00 94.31 89 ALA A N 1
ATOM 678 C CA . ALA A 1 89 ? 1.310 -5.542 1.629 1.00 94.31 89 ALA A CA 1
ATOM 679 C C . ALA A 1 89 ? 0.635 -4.357 0.937 1.00 94.31 89 ALA A C 1
ATOM 681 O O . ALA A 1 89 ? 1.238 -3.641 0.139 1.00 94.31 89 ALA A O 1
ATOM 682 N N . LYS A 1 90 ? -0.632 -4.147 1.293 1.00 94.56 90 LYS A N 1
ATOM 683 C CA . LYS A 1 90 ? -1.500 -3.118 0.716 1.00 94.56 90 LYS A CA 1
ATOM 684 C C . LYS A 1 90 ? -2.133 -2.280 1.810 1.00 94.56 90 LYS A C 1
ATOM 686 O O . LYS A 1 90 ? -2.416 -2.796 2.889 1.00 94.56 90 LYS A O 1
ATOM 691 N N . ILE A 1 91 ? -2.412 -1.013 1.518 1.00 96.19 91 ILE A N 1
ATOM 692 C CA . ILE A 1 91 ? -3.271 -0.177 2.361 1.00 96.19 91 ILE A CA 1
ATOM 693 C C . ILE A 1 91 ? -4.622 -0.035 1.661 1.00 96.19 91 ILE A C 1
ATOM 695 O O . ILE A 1 91 ? -4.679 0.409 0.516 1.00 96.19 91 ILE A O 1
ATOM 699 N N . ILE A 1 92 ? -5.699 -0.414 2.345 1.00 96.69 92 ILE A N 1
ATOM 700 C CA . ILE A 1 92 ? -7.075 -0.306 1.856 1.00 96.69 92 ILE A CA 1
ATOM 701 C C . ILE A 1 92 ? -7.806 0.753 2.673 1.00 96.69 92 ILE A C 1
ATOM 703 O O . ILE A 1 92 ? -7.859 0.681 3.903 1.00 96.69 92 ILE A O 1
ATOM 707 N N . GLN A 1 93 ? -8.401 1.717 1.975 1.00 96.56 93 GLN A N 1
ATOM 708 C CA . GLN A 1 93 ? -9.293 2.696 2.572 1.00 96.56 93 GLN A CA 1
ATOM 709 C C . GLN A 1 93 ? -10.743 2.214 2.444 1.00 96.56 93 GLN A C 1
ATOM 711 O O . GLN A 1 93 ? -11.330 2.248 1.362 1.00 96.56 93 GLN A O 1
ATOM 716 N N . VAL A 1 94 ? -11.305 1.716 3.548 1.00 96.38 94 VAL A N 1
ATOM 717 C CA . VAL A 1 94 ? -12.558 0.929 3.552 1.00 96.38 94 VAL A CA 1
ATOM 718 C C . VAL A 1 94 ? -13.813 1.755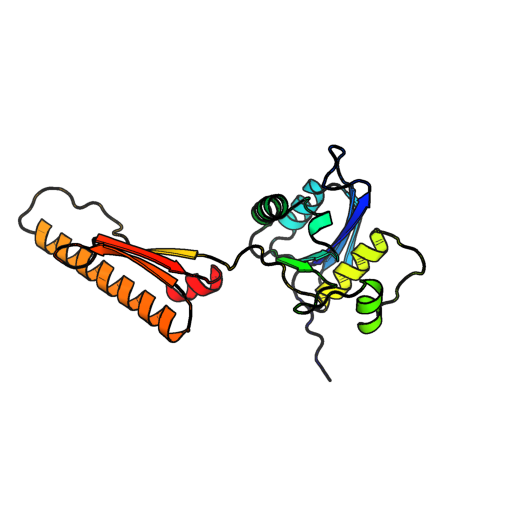 3.306 1.00 96.38 94 VAL A C 1
ATOM 720 O O . VAL A 1 94 ? -14.847 1.220 2.932 1.00 96.38 94 VAL A O 1
ATOM 723 N N . ASN A 1 95 ? -13.731 3.063 3.526 1.00 93.12 95 ASN A N 1
ATOM 724 C CA . ASN A 1 95 ? -14.838 3.996 3.367 1.00 93.12 95 ASN A CA 1
ATOM 725 C C . ASN A 1 95 ? -14.816 4.741 2.023 1.00 93.12 95 ASN A C 1
ATOM 727 O O . ASN A 1 95 ? -15.550 5.717 1.856 1.00 93.12 95 ASN A O 1
ATOM 731 N N . LYS A 1 96 ? -13.952 4.307 1.098 1.00 90.06 96 LYS A N 1
ATOM 732 C CA . LYS A 1 96 ? -13.783 4.885 -0.231 1.00 90.06 96 LYS A CA 1
ATOM 733 C C . LYS A 1 96 ? -14.205 3.886 -1.302 1.00 90.06 96 LYS A C 1
ATOM 735 O O . LYS A 1 96 ? -13.672 2.776 -1.358 1.00 90.06 96 LYS A O 1
ATOM 740 N N . GLU A 1 97 ? -15.072 4.329 -2.204 1.00 85.06 97 GLU A N 1
ATOM 741 C CA . GLU A 1 97 ? -15.467 3.608 -3.415 1.00 85.06 97 GLU A CA 1
ATOM 742 C C . GLU A 1 97 ? -15.338 4.550 -4.621 1.00 85.06 97 GLU A C 1
ATOM 744 O O . GLU A 1 97 ? -16.061 5.542 -4.752 1.00 85.06 97 GLU A O 1
ATOM 749 N N . GLY A 1 98 ? -14.350 4.296 -5.484 1.00 80.06 98 GLY A N 1
ATOM 750 C CA . GLY A 1 98 ? -14.014 5.206 -6.582 1.00 80.06 98 GLY A CA 1
ATOM 751 C C . GLY A 1 98 ? -13.636 6.602 -6.069 1.00 80.06 98 GLY A C 1
ATOM 752 O O . GLY A 1 98 ? -12.674 6.758 -5.315 1.00 80.06 98 GLY A O 1
ATOM 753 N N . ALA A 1 99 ? -14.386 7.626 -6.481 1.00 77.69 99 ALA A N 1
ATOM 754 C CA . ALA A 1 99 ? -14.203 9.008 -6.022 1.00 77.69 99 ALA A CA 1
ATOM 755 C C . ALA A 1 99 ? -15.032 9.361 -4.770 1.00 77.69 99 ALA A C 1
ATOM 757 O O . ALA A 1 99 ? -14.878 10.455 -4.224 1.00 77.69 99 ALA A O 1
ATOM 758 N N . PHE A 1 100 ? -15.911 8.466 -4.316 1.00 84.12 100 PHE A N 1
ATOM 759 C CA . PHE A 1 100 ? -16.865 8.740 -3.247 1.00 84.12 100 PHE A CA 1
ATOM 760 C C . PHE A 1 100 ? -16.344 8.271 -1.890 1.00 84.12 100 PHE A C 1
ATOM 762 O O . PHE A 1 100 ? -15.710 7.222 -1.775 1.00 84.12 100 PHE A O 1
ATOM 769 N N . PHE A 1 101 ? -16.649 9.058 -0.858 1.00 91.38 101 PHE A N 1
ATOM 770 C CA . PHE A 1 101 ? -16.365 8.733 0.535 1.00 91.38 101 PHE A CA 1
ATOM 771 C C . PHE A 1 101 ? -17.666 8.663 1.326 1.00 91.38 101 PHE A C 1
ATOM 773 O O . PHE A 1 101 ? -18.513 9.553 1.232 1.00 91.38 101 PHE A O 1
ATOM 780 N N . GLU A 1 102 ? -17.795 7.634 2.154 1.00 91.56 102 GLU A N 1
ATOM 781 C CA . GLU A 1 102 ? -18.914 7.467 3.076 1.00 91.56 102 GLU A CA 1
ATOM 782 C C . GLU A 1 102 ? -18.424 7.372 4.525 1.00 91.56 102 GLU A C 1
ATOM 784 O O . GLU A 1 102 ? -17.236 7.253 4.811 1.00 91.56 102 GLU A O 1
ATOM 789 N N . ARG A 1 103 ? -19.340 7.448 5.494 1.00 91.69 103 ARG A N 1
ATOM 790 C CA . ARG A 1 103 ? -18.981 7.180 6.893 1.00 91.69 103 ARG A CA 1
ATOM 791 C C . ARG A 1 103 ? -18.725 5.687 7.071 1.00 91.69 103 ARG A C 1
ATOM 793 O O . ARG A 1 103 ? -19.534 4.884 6.609 1.00 91.69 103 ARG A O 1
ATOM 800 N N . LEU A 1 104 ? -17.693 5.321 7.834 1.00 92.62 104 LEU A N 1
ATOM 801 C CA . LEU A 1 104 ? -17.380 3.922 8.160 1.00 92.62 104 LEU A CA 1
ATOM 802 C C . LEU A 1 104 ? -18.611 3.155 8.673 1.00 92.62 104 LEU A C 1
ATOM 804 O O . LEU A 1 104 ? -18.881 2.035 8.253 1.00 92.62 104 LEU A O 1
ATOM 808 N N . SER A 1 105 ? -19.413 3.793 9.529 1.00 91.75 105 SER A N 1
ATOM 809 C CA . SER A 1 105 ? -20.650 3.221 10.069 1.00 91.75 105 SER A CA 1
ATOM 810 C C . SER A 1 105 ? -21.728 2.941 9.017 1.00 91.75 105 SER A C 1
ATOM 812 O O . SER A 1 105 ? -22.507 2.006 9.188 1.00 91.75 105 SER A O 1
ATOM 814 N N . HIS A 1 106 ? -21.800 3.727 7.940 1.00 92.31 106 HIS A N 1
ATOM 815 C CA . HIS A 1 106 ? -22.732 3.478 6.840 1.00 92.31 106 HIS A CA 1
ATOM 816 C C . HIS A 1 106 ? -22.266 2.299 5.992 1.00 92.31 106 HIS A C 1
ATOM 818 O O . HIS A 1 106 ? -23.062 1.397 5.744 1.00 92.31 106 HIS A O 1
ATOM 824 N N . VAL A 1 107 ? -20.980 2.262 5.636 1.00 93.62 107 VAL A N 1
ATOM 825 C CA . VAL A 1 107 ? -20.390 1.145 4.883 1.00 93.62 107 VAL A CA 1
ATOM 826 C C . VAL A 1 107 ? -20.538 -0.164 5.661 1.00 93.62 107 VAL A C 1
ATOM 828 O O . VAL A 1 107 ? -21.058 -1.142 5.138 1.00 93.62 107 VAL A O 1
ATOM 831 N N . ALA A 1 108 ? -20.220 -0.158 6.957 1.00 92.88 108 ALA A N 1
ATOM 832 C CA . ALA A 1 108 ? -20.417 -1.308 7.836 1.00 92.88 108 ALA A CA 1
ATOM 833 C C . ALA A 1 108 ? -21.870 -1.817 7.846 1.00 92.88 108 ALA A C 1
ATOM 835 O O . ALA A 1 108 ? -22.099 -3.021 7.768 1.00 92.88 108 ALA A O 1
ATOM 836 N N . ARG A 1 109 ? -22.862 -0.918 7.906 1.00 93.50 109 ARG A N 1
ATOM 837 C CA . ARG A 1 109 ? -24.285 -1.301 7.882 1.00 93.50 109 ARG A CA 1
ATOM 838 C C . ARG A 1 109 ? -24.727 -1.871 6.537 1.00 93.50 109 ARG A C 1
ATOM 840 O O . ARG A 1 109 ? -25.521 -2.807 6.545 1.00 93.50 109 ARG A O 1
ATOM 847 N N . LYS A 1 110 ? -24.233 -1.330 5.415 1.00 92.69 110 LYS A N 1
ATOM 848 C CA . LYS A 1 110 ? -24.501 -1.868 4.067 1.00 92.69 110 LYS A CA 1
ATOM 849 C C . LYS A 1 110 ? -24.031 -3.318 3.954 1.00 92.69 110 LYS A C 1
ATOM 851 O O . LYS A 1 110 ? -24.758 -4.156 3.441 1.00 92.69 110 LYS A O 1
ATOM 856 N N . GLU A 1 111 ? -22.894 -3.619 4.571 1.00 91.69 111 GLU A N 1
ATOM 857 C CA . GLU A 1 111 ? -22.323 -4.965 4.661 1.00 91.69 111 GLU A CA 1
ATOM 858 C C . GLU A 1 111 ? -22.944 -5.833 5.776 1.00 91.69 111 GLU A C 1
ATOM 860 O O . GLU A 1 111 ? -22.431 -6.899 6.115 1.00 91.69 111 GLU A O 1
ATOM 865 N N . GLY A 1 112 ? -24.031 -5.394 6.418 1.00 91.56 112 GLY A N 1
ATOM 866 C CA . GLY A 1 112 ? -24.703 -6.164 7.471 1.00 91.56 112 GLY A CA 1
ATOM 867 C C . GLY A 1 112 ? -23.901 -6.315 8.772 1.00 91.56 112 GLY A C 1
ATOM 868 O O . GLY A 1 112 ? -24.188 -7.207 9.570 1.00 91.56 112 GLY A O 1
ATOM 869 N N . LEU A 1 113 ? -22.892 -5.469 9.013 1.00 91.38 113 LEU A N 1
ATOM 870 C CA . LEU A 1 113 ? -22.126 -5.458 10.260 1.00 91.38 113 LEU A CA 1
ATOM 871 C C . LEU A 1 113 ? -22.846 -4.659 11.353 1.00 91.38 113 LEU A C 1
ATOM 873 O O . LEU A 1 113 ? -23.454 -3.611 11.117 1.00 91.38 113 LEU A O 1
ATOM 877 N N . ILE A 1 114 ? -22.725 -5.137 12.592 1.00 86.12 114 ILE A N 1
ATOM 878 C CA . ILE A 1 114 ? -23.285 -4.462 13.763 1.00 86.12 114 ILE A CA 1
ATOM 879 C C . ILE A 1 114 ? -22.386 -3.285 14.137 1.00 86.12 114 ILE A C 1
ATOM 881 O O . ILE A 1 114 ? -21.223 -3.461 14.495 1.00 86.12 114 ILE A O 1
ATOM 885 N N . VAL A 1 115 ? -22.954 -2.080 14.111 1.00 82.00 115 VAL A N 1
ATOM 886 C CA . VAL A 1 115 ? -22.260 -0.852 14.510 1.00 82.00 115 VAL A CA 1
ATOM 887 C C . VAL A 1 115 ? -22.733 -0.430 15.898 1.00 82.00 115 VAL A C 1
ATOM 889 O O . VAL A 1 115 ? -23.925 -0.199 16.116 1.00 82.00 115 VAL A O 1
ATOM 892 N N . GLY A 1 116 ? -21.794 -0.325 16.841 1.00 75.12 116 GLY A N 1
ATOM 893 C CA . GLY A 1 116 ? -22.062 0.164 18.193 1.00 75.12 116 GLY A CA 1
ATOM 894 C C . GLY A 1 116 ? -22.520 1.629 18.219 1.00 75.12 116 GLY A C 1
ATOM 895 O O . GLY A 1 116 ? -22.298 2.390 17.282 1.00 75.12 116 GLY A O 1
ATOM 896 N N . LYS A 1 117 ? -23.172 2.046 19.313 1.00 67.75 117 LYS A N 1
ATOM 897 C CA . LYS A 1 117 ? -23.667 3.429 19.482 1.00 67.75 117 LYS A CA 1
ATOM 898 C C . LYS A 1 117 ? -22.585 4.446 19.883 1.00 67.75 117 LYS A C 1
ATOM 900 O O . LYS A 1 117 ? -22.844 5.641 19.794 1.00 67.75 117 LYS A O 1
ATOM 905 N N . ARG A 1 118 ? -21.421 4.002 20.371 1.00 71.44 118 ARG A N 1
ATOM 906 C CA . ARG A 1 118 ? -20.304 4.868 20.795 1.00 71.44 118 ARG A CA 1
ATOM 907 C C . ARG A 1 118 ? -19.115 4.699 19.857 1.00 71.44 118 ARG A C 1
ATOM 909 O O . ARG A 1 118 ? -18.842 3.576 19.444 1.00 71.44 118 ARG A O 1
ATOM 916 N N . SER A 1 119 ? -18.423 5.807 19.596 1.00 72.56 119 SER A N 1
ATOM 917 C CA . SER A 1 119 ? -17.131 5.841 18.911 1.00 72.56 119 SER A CA 1
ATOM 918 C C . SER A 1 119 ? -16.080 5.184 19.799 1.00 72.56 119 SER A C 1
ATOM 920 O O . SER A 1 119 ? -15.703 5.719 20.847 1.00 72.56 119 SER A O 1
ATOM 922 N N . ASP A 1 120 ? -15.671 3.986 19.416 1.00 90.00 120 ASP A N 1
ATOM 923 C CA . ASP A 1 120 ? -14.646 3.221 20.100 1.00 90.00 120 ASP A CA 1
ATOM 924 C C . ASP A 1 120 ? -13.627 2.777 19.058 1.00 90.00 120 ASP A C 1
ATOM 926 O O . ASP A 1 120 ? -13.920 1.922 18.227 1.00 90.00 120 ASP A O 1
ATOM 930 N N . SER A 1 121 ? -12.410 3.309 19.171 1.00 93.69 121 SER A N 1
ATOM 931 C CA . SER A 1 121 ? -11.312 3.004 18.248 1.00 93.69 121 SER A CA 1
ATOM 932 C C . SER A 1 121 ? -11.059 1.514 17.995 1.00 93.69 121 SER A C 1
ATOM 934 O O . SER A 1 121 ? -10.695 1.118 16.894 1.00 93.69 121 SER A O 1
ATOM 936 N N . LEU A 1 122 ? -11.258 0.638 18.987 1.00 95.31 122 LEU A N 1
ATOM 937 C CA . LEU A 1 122 ? -11.069 -0.801 18.777 1.00 95.31 122 LEU A CA 1
ATOM 938 C C . LEU A 1 122 ? -12.220 -1.404 17.967 1.00 95.31 122 LEU A C 1
ATOM 940 O O . LEU A 1 122 ? -12.002 -2.306 17.160 1.00 95.31 122 LEU A O 1
ATOM 944 N N . VAL A 1 123 ? -13.438 -0.897 18.166 1.00 94.75 123 VAL A N 1
ATOM 945 C CA . VAL A 1 123 ? -14.612 -1.282 17.374 1.00 94.75 123 VAL A CA 1
ATOM 946 C C . VAL A 1 123 ? -14.457 -0.787 15.938 1.00 94.75 123 VAL A C 1
ATOM 948 O O . VAL A 1 123 ? -14.712 -1.552 15.015 1.00 94.75 123 VAL A O 1
ATOM 951 N N . GLU A 1 124 ? -13.992 0.443 15.737 1.00 95.38 124 GLU A N 1
ATOM 952 C CA . GLU A 1 124 ? -13.765 1.027 14.408 1.00 95.38 124 GLU A CA 1
ATOM 953 C C . GLU A 1 124 ? -12.650 0.290 13.656 1.00 95.38 124 GLU A C 1
ATOM 955 O O . GLU A 1 124 ? -12.874 -0.169 12.534 1.00 95.38 124 GLU A O 1
ATOM 960 N N . ALA A 1 125 ? -11.524 0.002 14.320 1.00 96.88 125 ALA A N 1
ATOM 961 C CA . ALA A 1 125 ? -10.474 -0.862 13.782 1.00 96.88 125 ALA A CA 1
ATOM 962 C C . ALA A 1 125 ? -11.011 -2.255 13.395 1.00 96.88 125 ALA A C 1
ATOM 964 O O . ALA A 1 125 ? -10.691 -2.781 12.328 1.00 96.88 125 ALA A O 1
ATOM 965 N N . LYS A 1 126 ? -11.876 -2.860 14.220 1.00 96.56 126 LYS A N 1
ATOM 966 C CA . LYS A 1 126 ? -12.506 -4.154 13.910 1.00 96.56 126 LYS A CA 1
ATOM 967 C C . LYS A 1 126 ? -13.417 -4.082 12.689 1.00 96.56 126 LYS A C 1
ATOM 969 O O . LYS A 1 126 ? -13.383 -4.989 11.858 1.00 96.56 126 LYS A O 1
ATOM 974 N N . LEU A 1 127 ? -14.221 -3.025 12.574 1.00 96.06 127 LEU A N 1
ATOM 975 C CA . LEU A 1 127 ? -15.084 -2.800 11.415 1.00 96.06 127 LEU A CA 1
ATOM 976 C C . LEU A 1 127 ? -14.251 -2.643 10.142 1.00 96.06 127 LEU A C 1
ATOM 978 O O . LEU A 1 127 ? -14.552 -3.305 9.153 1.00 96.06 127 LEU A O 1
ATOM 982 N N . ALA A 1 128 ? -13.172 -1.858 10.183 1.00 96.88 128 ALA A N 1
ATOM 983 C CA . ALA A 1 128 ? -12.259 -1.715 9.053 1.00 96.88 128 ALA A CA 1
ATOM 984 C C . ALA A 1 128 ? -11.637 -3.061 8.640 1.00 96.88 128 ALA A C 1
ATOM 986 O O . ALA A 1 128 ? -11.643 -3.405 7.458 1.00 96.88 128 ALA A O 1
ATOM 987 N N . ALA A 1 129 ? -11.176 -3.870 9.602 1.00 97.19 129 ALA A N 1
ATOM 988 C CA . ALA A 1 129 ? -10.641 -5.202 9.310 1.00 97.19 129 ALA A CA 1
ATOM 989 C C . ALA A 1 129 ? -11.683 -6.115 8.638 1.00 97.19 129 ALA A C 1
ATOM 991 O O . ALA A 1 129 ? -11.376 -6.798 7.661 1.00 97.19 129 ALA A O 1
ATOM 992 N N . LEU A 1 130 ? -12.917 -6.130 9.153 1.00 95.81 130 LEU A N 1
ATOM 993 C CA . LEU A 1 130 ? -13.999 -6.962 8.621 1.00 95.81 130 LEU A CA 1
ATOM 994 C C . LEU A 1 130 ? -14.390 -6.545 7.201 1.00 95.81 130 LEU A C 1
ATOM 996 O O . LEU A 1 130 ? -14.491 -7.407 6.330 1.00 95.81 130 LEU A O 1
ATOM 1000 N N . LEU A 1 131 ? -14.547 -5.243 6.957 1.00 95.81 131 LEU A N 1
ATOM 1001 C CA . LEU A 1 131 ? -14.855 -4.696 5.635 1.00 95.81 131 LEU A CA 1
ATOM 1002 C C . LEU A 1 131 ? -13.790 -5.086 4.606 1.00 95.81 131 LEU A C 1
ATOM 1004 O O . LEU A 1 131 ? -14.104 -5.711 3.595 1.00 95.81 131 LEU A O 1
ATOM 1008 N N . ALA A 1 132 ? -12.516 -4.819 4.898 1.00 96.50 132 ALA A N 1
ATOM 1009 C CA . ALA A 1 132 ? -11.433 -5.175 3.986 1.00 96.50 132 ALA A CA 1
ATOM 1010 C C . ALA A 1 132 ? -11.304 -6.697 3.783 1.00 96.50 132 ALA A C 1
ATOM 1012 O O . ALA A 1 132 ? -10.994 -7.140 2.679 1.00 96.50 132 ALA A O 1
ATOM 1013 N N . SER A 1 133 ? -11.602 -7.519 4.800 1.00 95.31 133 SER A N 1
ATOM 1014 C CA . SER A 1 133 ? -11.608 -8.988 4.654 1.00 95.31 133 SER A CA 1
ATOM 1015 C C . SER A 1 133 ? -12.685 -9.507 3.689 1.00 95.31 133 SER A C 1
ATOM 1017 O O . SER A 1 133 ? -12.524 -10.585 3.112 1.00 95.31 133 SER A O 1
ATOM 1019 N N . ARG A 1 134 ? -13.746 -8.719 3.476 1.00 93.75 134 ARG A N 1
ATOM 1020 C CA . ARG A 1 134 ? -14.814 -8.956 2.491 1.00 93.75 134 ARG A CA 1
ATOM 1021 C C . ARG A 1 134 ? -14.546 -8.302 1.131 1.00 93.75 134 ARG A C 1
ATOM 1023 O O . ARG A 1 134 ? -15.405 -8.334 0.259 1.00 93.75 134 ARG A O 1
ATOM 1030 N N . GLY A 1 135 ? -13.370 -7.700 0.951 1.00 92.56 135 GLY A N 1
ATOM 1031 C CA . GLY A 1 135 ? -12.997 -7.020 -0.287 1.00 92.56 135 GLY A CA 1
ATOM 1032 C C . GLY A 1 135 ? -13.594 -5.619 -0.440 1.00 92.56 135 GLY A C 1
ATOM 1033 O O . GLY A 1 135 ? -13.595 -5.094 -1.548 1.00 92.56 135 GLY A O 1
ATOM 1034 N N . VAL A 1 136 ? -14.088 -5.012 0.644 1.00 94.69 136 VAL A N 1
ATOM 1035 C CA . VAL A 1 136 ? -14.661 -3.660 0.626 1.00 94.69 136 VAL A CA 1
ATOM 1036 C C . VAL A 1 136 ? -13.575 -2.606 0.827 1.00 94.69 136 VAL A C 1
ATOM 1038 O O . VAL A 1 136 ? -12.737 -2.715 1.726 1.00 94.69 136 VAL A O 1
ATOM 1041 N N . GLY A 1 137 ? -13.636 -1.552 0.014 1.00 94.06 137 GLY A N 1
ATOM 1042 C CA . GLY A 1 137 ? -12.726 -0.413 0.053 1.00 94.06 137 GLY A CA 1
ATOM 1043 C C . GLY A 1 137 ? -11.889 -0.269 -1.210 1.00 94.06 137 GLY A C 1
ATOM 1044 O O . GLY A 1 137 ? -11.932 -1.094 -2.120 1.00 94.06 137 GLY A O 1
ATOM 1045 N N . SER A 1 138 ? -11.095 0.797 -1.245 1.00 93.94 138 SER A N 1
ATOM 1046 C CA . SER A 1 138 ? -10.205 1.105 -2.366 1.00 93.94 138 SER A CA 1
ATOM 1047 C C . SER A 1 138 ? -8.741 1.006 -1.948 1.00 93.94 138 SER A C 1
ATOM 1049 O O . SER A 1 138 ? -8.362 1.487 -0.878 1.00 93.94 138 SER A O 1
ATOM 1051 N N . GLU A 1 139 ? -7.905 0.418 -2.806 1.00 93.44 139 GLU A N 1
ATOM 1052 C CA . GLU A 1 139 ? -6.455 0.406 -2.607 1.00 93.44 139 GLU A CA 1
ATOM 1053 C C . GLU A 1 139 ? -5.886 1.824 -2.701 1.00 93.44 139 GLU A C 1
ATOM 1055 O O . GLU A 1 139 ? -6.233 2.613 -3.584 1.00 93.44 139 GLU A O 1
ATOM 1060 N N . VAL A 1 140 ? -5.027 2.162 -1.745 1.00 91.88 140 VAL A N 1
ATOM 1061 C CA . VAL A 1 140 ? -4.365 3.461 -1.680 1.00 91.88 140 VAL A CA 1
ATOM 1062 C C . VAL A 1 140 ? -3.102 3.370 -2.515 1.00 91.88 140 VAL A C 1
ATOM 1064 O O . VAL A 1 140 ? -2.148 2.685 -2.156 1.00 91.88 140 VAL A O 1
ATOM 1067 N N . ILE A 1 141 ? -3.102 4.090 -3.628 1.00 84.19 141 ILE A N 1
ATOM 1068 C CA . ILE A 1 141 ? -1.990 4.157 -4.568 1.00 84.19 141 ILE A CA 1
ATOM 1069 C C . ILE A 1 141 ? -1.439 5.586 -4.484 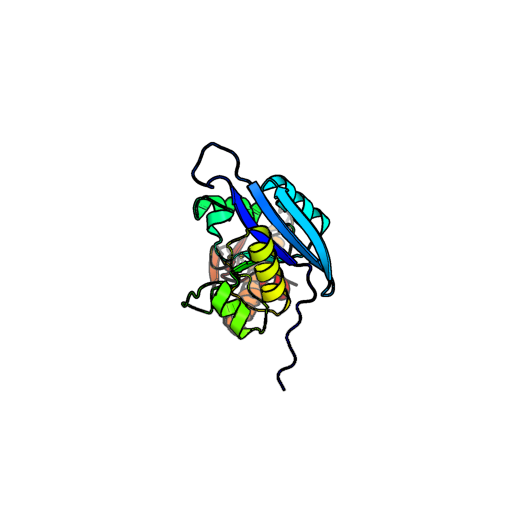1.00 84.19 141 ILE A C 1
ATOM 1071 O O . ILE A 1 141 ? -2.153 6.543 -4.772 1.00 84.19 141 ILE A O 1
ATOM 1075 N N . LEU A 1 142 ? -0.207 5.746 -3.984 1.00 71.88 142 LEU A N 1
ATOM 1076 C CA . LEU A 1 142 ? 0.396 7.070 -3.747 1.00 71.88 142 LEU A CA 1
ATOM 1077 C C . LEU A 1 142 ? 0.915 7.747 -5.015 1.00 71.88 142 LEU A C 1
ATOM 1079 O O . LEU A 1 142 ? 0.980 8.970 -5.063 1.00 71.88 142 LEU A O 1
ATOM 1083 N N . PHE A 1 143 ? 1.297 6.945 -6.000 1.00 66.12 143 PHE A N 1
ATOM 1084 C CA . PHE A 1 143 ? 1.719 7.351 -7.332 1.00 66.12 143 PHE A CA 1
ATOM 1085 C C . PHE A 1 143 ? 1.304 6.238 -8.280 1.00 66.12 143 PHE A C 1
ATOM 1087 O O . PHE A 1 143 ? 1.270 5.076 -7.858 1.00 66.12 143 PHE A O 1
ATOM 1094 N N . GLU A 1 144 ? 1.016 6.577 -9.533 1.00 61.00 144 GLU A N 1
ATOM 1095 C CA . GLU A 1 144 ? 0.967 5.558 -10.576 1.00 61.00 144 GLU A CA 1
ATOM 1096 C C . GLU A 1 144 ? 2.261 4.739 -10.495 1.00 61.00 144 GLU A C 1
ATOM 1098 O O . GLU A 1 144 ? 3.350 5.306 -10.366 1.00 61.00 144 GLU A O 1
ATOM 1103 N N . PRO A 1 145 ? 2.148 3.409 -10.409 1.00 68.25 145 PRO A N 1
ATOM 1104 C CA . PRO A 1 145 ? 3.308 2.562 -10.228 1.00 68.25 145 PRO A CA 1
ATOM 1105 C C . PRO A 1 145 ? 4.260 2.760 -11.411 1.00 68.25 145 PRO A C 1
ATOM 1107 O O . PRO A 1 145 ? 3.863 2.585 -12.555 1.00 68.25 145 PRO A O 1
ATOM 1110 N N . GLU A 1 146 ? 5.509 3.118 -11.122 1.00 81.44 146 GLU A N 1
ATOM 1111 C CA . GLU A 1 146 ? 6.562 3.308 -12.118 1.00 81.44 146 GLU A CA 1
ATOM 1112 C C . GLU A 1 146 ? 7.647 2.249 -11.907 1.00 81.44 146 GLU A C 1
ATOM 1114 O O . GLU A 1 146 ? 8.199 2.107 -10.810 1.00 81.44 146 GLU A O 1
ATOM 1119 N N . CYS A 1 147 ? 7.977 1.516 -12.964 1.00 89.19 147 CYS A N 1
ATOM 1120 C CA . CYS A 1 147 ? 9.051 0.533 -12.983 1.00 89.19 147 CYS A CA 1
ATOM 1121 C C . CYS A 1 147 ? 10.080 0.887 -14.052 1.00 89.19 147 CYS A C 1
ATOM 1123 O O . CYS A 1 147 ? 9.733 1.294 -15.157 1.00 89.19 147 CYS A O 1
ATOM 1125 N N . ARG A 1 148 ? 11.364 0.671 -13.750 1.00 92.88 148 ARG A N 1
ATOM 1126 C CA . ARG A 1 148 ? 12.457 0.920 -14.699 1.00 92.88 148 ARG A CA 1
ATOM 1127 C C . ARG A 1 148 ? 13.012 -0.386 -15.247 1.00 92.88 148 ARG A C 1
ATOM 1129 O O . ARG A 1 148 ? 13.553 -1.186 -14.486 1.00 92.88 148 ARG A O 1
ATOM 1136 N N . ILE A 1 149 ? 12.942 -0.571 -16.565 1.00 95.06 149 ILE A N 1
ATOM 1137 C CA . ILE A 1 149 ? 13.601 -1.686 -17.261 1.00 95.06 149 ILE A CA 1
ATOM 1138 C C . ILE A 1 149 ? 14.888 -1.160 -17.889 1.00 95.06 149 ILE A C 1
ATOM 1140 O O . ILE A 1 149 ? 14.856 -0.253 -18.717 1.00 95.06 149 ILE A O 1
ATOM 1144 N N . VAL A 1 150 ? 16.035 -1.724 -17.511 1.00 95.81 150 VAL A N 1
ATOM 1145 C CA . VAL A 1 150 ? 17.345 -1.290 -18.017 1.00 95.81 150 VAL A CA 1
ATOM 1146 C C . VAL A 1 150 ? 17.980 -2.407 -18.836 1.00 95.81 150 VAL A C 1
ATOM 1148 O O . VAL A 1 150 ? 18.498 -3.378 -18.287 1.00 95.81 150 VAL A O 1
ATOM 1151 N N . VAL A 1 151 ? 18.008 -2.236 -20.156 1.00 95.56 151 VAL A N 1
ATOM 1152 C CA . VAL A 1 151 ? 18.657 -3.168 -21.084 1.00 95.56 151 VAL A CA 1
ATOM 1153 C C . VAL A 1 151 ? 20.096 -2.718 -21.301 1.00 95.56 151 VAL A C 1
ATOM 1155 O O . VAL A 1 151 ? 20.379 -1.696 -21.936 1.00 95.56 151 VAL A O 1
ATOM 1158 N N . THR A 1 152 ? 21.032 -3.474 -20.735 1.00 93.31 152 THR A N 1
ATOM 1159 C CA . THR A 1 152 ? 22.470 -3.203 -20.838 1.00 93.31 152 THR A CA 1
ATOM 1160 C C . THR A 1 152 ? 23.259 -4.488 -21.026 1.00 93.31 152 THR A C 1
ATOM 1162 O O . THR A 1 152 ? 22.788 -5.592 -20.770 1.00 93.31 152 THR A O 1
ATOM 1165 N N . ARG A 1 153 ? 24.505 -4.346 -21.474 1.00 87.19 153 ARG A N 1
ATOM 1166 C CA . ARG A 1 153 ? 25.450 -5.462 -21.541 1.00 87.19 153 ARG A CA 1
ATOM 1167 C C . ARG A 1 153 ? 25.856 -5.935 -20.138 1.00 87.19 153 ARG A C 1
ATOM 1169 O O . ARG A 1 153 ? 26.196 -5.120 -19.286 1.00 87.19 153 ARG A O 1
ATOM 1176 N N . ASN A 1 154 ? 25.965 -7.249 -19.961 1.00 78.62 154 ASN A N 1
ATOM 1177 C CA . ASN A 1 154 ? 26.421 -7.869 -18.709 1.00 78.62 154 ASN A CA 1
ATOM 1178 C C . ASN A 1 154 ? 27.964 -7.882 -18.543 1.00 78.62 154 ASN A C 1
ATOM 1180 O O . ASN A 1 154 ? 28.484 -8.214 -17.486 1.00 78.62 154 ASN A O 1
ATOM 1184 N N . ALA A 1 155 ? 28.737 -7.526 -19.580 1.00 66.38 155 ALA A N 1
ATOM 1185 C CA . ALA A 1 155 ? 30.203 -7.586 -19.533 1.00 66.38 155 ALA A CA 1
ATOM 1186 C C . ALA A 1 155 ? 30.893 -6.380 -20.187 1.00 66.38 155 ALA A C 1
ATOM 1188 O O . ALA A 1 155 ? 30.438 -5.821 -21.193 1.00 66.38 155 ALA A O 1
ATOM 1189 N N . SER A 1 156 ? 32.048 -5.999 -19.634 1.00 67.06 156 SER A N 1
ATOM 1190 C CA . SER A 1 156 ? 32.934 -5.008 -20.239 1.00 67.06 156 SER A CA 1
ATOM 1191 C C . SER A 1 156 ? 33.676 -5.611 -21.439 1.00 67.06 156 SER A C 1
ATOM 1193 O O . SER A 1 156 ? 34.177 -6.732 -21.410 1.00 67.06 156 SER A O 1
ATOM 1195 N N . ILE A 1 157 ? 33.752 -4.852 -22.532 1.00 65.00 157 ILE A N 1
ATOM 1196 C CA . ILE A 1 157 ? 34.552 -5.235 -23.700 1.00 65.00 157 ILE A CA 1
ATOM 1197 C C . ILE A 1 157 ? 36.021 -4.985 -23.342 1.00 65.00 157 ILE A C 1
ATOM 1199 O O . ILE A 1 157 ? 36.410 -3.829 -23.154 1.00 65.00 157 ILE A O 1
ATOM 1203 N N . LYS A 1 158 ? 36.835 -6.043 -23.242 1.00 62.78 158 LYS A N 1
ATOM 1204 C CA . LYS A 1 158 ? 38.294 -5.908 -23.094 1.00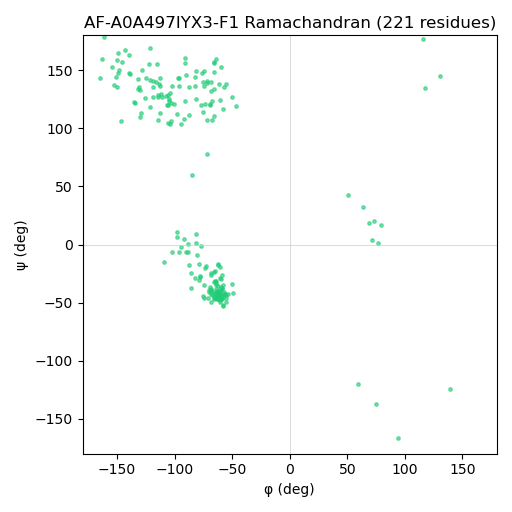 62.78 158 LYS A CA 1
ATOM 1205 C C . LYS A 1 158 ? 38.871 -5.199 -24.330 1.00 62.78 158 LYS A C 1
ATOM 1207 O O . LYS A 1 158 ? 38.442 -5.453 -25.456 1.00 62.78 158 LYS A O 1
ATOM 1212 N N . LYS A 1 159 ? 39.817 -4.276 -24.124 1.00 53.03 159 LYS A N 1
ATOM 1213 C CA . LYS A 1 159 ? 40.494 -3.556 -25.214 1.00 53.03 159 LYS A CA 1
ATOM 1214 C C . LYS A 1 159 ? 41.484 -4.501 -25.913 1.00 53.03 159 LYS A C 1
ATOM 1216 O O . LYS A 1 159 ? 42.403 -4.979 -25.261 1.00 53.03 159 LYS A O 1
ATOM 1221 N N . GLY A 1 160 ? 41.313 -4.720 -27.220 1.00 63.56 160 GLY A N 1
ATOM 1222 C CA . GLY A 1 160 ? 42.301 -5.381 -28.086 1.00 63.56 160 GLY A CA 1
ATOM 1223 C C . GLY A 1 160 ? 41.820 -6.690 -28.723 1.00 63.56 160 GLY A C 1
ATOM 1224 O O . GLY A 1 160 ? 41.232 -7.536 -28.054 1.00 63.56 160 GLY A O 1
ATOM 1225 N N . GLY A 1 161 ? 42.088 -6.839 -30.025 1.00 70.62 161 GLY A N 1
ATOM 1226 C CA . GLY A 1 161 ? 41.779 -8.026 -30.828 1.00 70.62 161 GLY A CA 1
ATOM 1227 C C . GLY A 1 161 ? 41.057 -7.695 -32.140 1.00 70.62 161 GLY A C 1
ATOM 1228 O O . GLY A 1 161 ? 40.217 -6.797 -32.202 1.00 70.62 161 GLY A O 1
ATOM 1229 N N . SER A 1 162 ? 41.340 -8.452 -33.200 1.00 63.91 162 SER A N 1
ATOM 1230 C CA . SER A 1 162 ? 40.695 -8.307 -34.517 1.00 63.91 162 SER A CA 1
ATOM 1231 C C . SER A 1 162 ? 39.174 -8.565 -34.492 1.00 63.91 162 SER A C 1
ATOM 1233 O O . SER A 1 162 ? 38.458 -8.124 -35.388 1.00 63.91 162 SER A O 1
ATOM 1235 N N . GLY A 1 163 ? 38.652 -9.216 -33.441 1.00 69.81 163 GLY A N 1
ATOM 1236 C CA . GLY A 1 163 ? 37.223 -9.499 -33.241 1.00 69.81 163 GLY A CA 1
ATOM 1237 C C . GLY A 1 163 ? 36.454 -8.504 -32.359 1.00 69.81 163 GLY A C 1
ATOM 1238 O O . GLY A 1 163 ? 35.231 -8.605 -32.259 1.00 69.81 163 GLY A O 1
ATOM 1239 N N . THR A 1 164 ? 37.119 -7.529 -31.728 1.00 79.94 164 THR A N 1
ATOM 1240 C CA . THR A 1 164 ? 36.493 -6.651 -30.718 1.00 79.94 164 THR A CA 1
ATOM 1241 C C . THR A 1 164 ? 35.364 -5.793 -31.294 1.00 79.94 164 THR A C 1
ATOM 1243 O O . THR A 1 164 ? 34.326 -5.629 -30.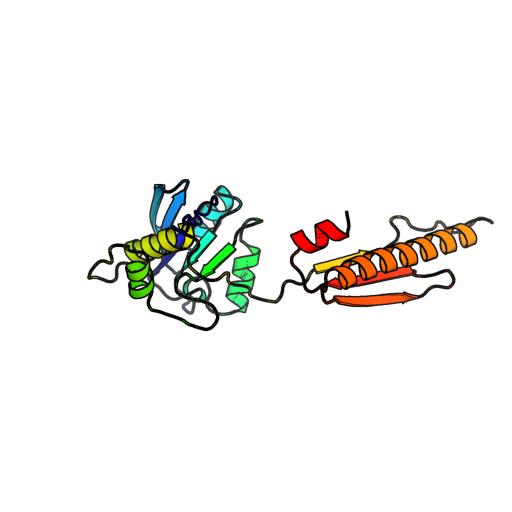655 1.00 79.94 164 THR A O 1
ATOM 1246 N N . ASN A 1 165 ? 35.532 -5.267 -32.511 1.00 82.94 165 ASN A N 1
ATOM 1247 C CA . ASN A 1 165 ? 34.500 -4.458 -33.169 1.00 82.94 165 ASN A CA 1
ATOM 1248 C C . ASN A 1 165 ? 33.290 -5.301 -33.592 1.00 82.94 165 ASN A C 1
ATOM 1250 O O . ASN A 1 165 ? 32.158 -4.858 -33.427 1.00 82.94 165 ASN A O 1
ATOM 1254 N N . ARG A 1 166 ? 33.514 -6.530 -34.080 1.00 84.06 166 ARG A N 1
ATOM 1255 C CA . ARG A 1 166 ? 32.428 -7.459 -34.426 1.00 84.06 166 ARG A CA 1
ATOM 1256 C C . ARG A 1 166 ? 31.612 -7.823 -33.185 1.00 84.06 166 ARG A C 1
ATOM 1258 O O . ARG A 1 166 ? 30.391 -7.733 -33.217 1.00 84.06 166 ARG A O 1
ATOM 1265 N N . TRP A 1 167 ? 32.286 -8.161 -32.086 1.00 85.00 167 TRP A N 1
ATOM 1266 C CA . TRP A 1 167 ? 31.633 -8.480 -30.814 1.00 85.00 167 TRP A CA 1
ATOM 1267 C C . TRP A 1 167 ? 30.857 -7.291 -30.239 1.00 85.00 167 TRP A C 1
ATOM 1269 O O . TRP A 1 167 ? 29.735 -7.452 -29.767 1.00 85.00 167 TRP A O 1
ATOM 1279 N N . ARG A 1 168 ? 31.423 -6.078 -30.322 1.00 87.62 168 ARG A N 1
ATOM 1280 C CA . ARG A 1 168 ? 30.731 -4.849 -29.914 1.00 87.62 168 ARG A CA 1
ATOM 1281 C C . ARG A 1 168 ? 29.429 -4.661 -30.692 1.00 87.62 168 ARG A C 1
ATOM 1283 O O . ARG A 1 168 ? 28.391 -4.506 -30.063 1.00 87.62 168 ARG A O 1
ATOM 1290 N N . ARG A 1 169 ? 29.486 -4.730 -32.025 1.00 89.00 169 ARG A N 1
ATOM 1291 C CA . ARG A 1 169 ? 28.300 -4.584 -32.885 1.00 89.00 169 ARG A CA 1
ATOM 1292 C C . ARG A 1 169 ? 27.254 -5.657 -32.606 1.00 89.00 169 ARG A C 1
ATOM 1294 O O . ARG A 1 169 ? 26.074 -5.351 -32.568 1.00 89.00 169 ARG A O 1
ATOM 1301 N N . MET A 1 170 ? 27.684 -6.895 -32.356 1.00 90.50 170 MET A N 1
ATOM 1302 C CA . MET A 1 170 ? 26.779 -7.983 -31.978 1.00 90.50 170 MET A CA 1
ATOM 1303 C C . MET A 1 170 ? 26.023 -7.672 -30.677 1.00 90.50 170 MET A C 1
ATOM 1305 O O . MET A 1 170 ? 24.817 -7.879 -30.613 1.00 90.50 170 MET A O 1
ATOM 1309 N N . ILE A 1 171 ? 26.708 -7.142 -29.656 1.00 91.31 171 ILE A N 1
ATOM 1310 C CA . ILE A 1 171 ? 26.063 -6.710 -28.406 1.00 91.31 171 ILE A CA 1
ATOM 1311 C C . ILE A 1 171 ? 25.109 -5.540 -28.661 1.00 91.31 171 ILE A C 1
ATOM 1313 O O . ILE A 1 171 ? 23.995 -5.551 -28.149 1.00 91.31 171 ILE A O 1
ATOM 1317 N N . GLU A 1 172 ? 25.534 -4.536 -29.429 1.00 93.56 172 GLU A N 1
ATOM 1318 C CA . GLU A 1 172 ? 24.711 -3.356 -29.722 1.00 93.56 172 GLU A CA 1
ATOM 1319 C C . GLU A 1 172 ? 23.413 -3.734 -30.453 1.00 93.56 172 GLU A C 1
ATOM 1321 O O . GLU A 1 172 ? 22.338 -3.240 -30.108 1.00 93.56 172 GLU A O 1
ATOM 1326 N N . ALA A 1 173 ? 23.496 -4.675 -31.395 1.00 95.31 173 ALA A N 1
ATOM 1327 C CA . ALA A 1 173 ? 22.339 -5.237 -32.081 1.00 95.31 173 ALA A CA 1
ATOM 1328 C C . ALA A 1 173 ? 21.451 -6.066 -31.137 1.00 95.31 173 ALA A C 1
ATOM 1330 O O . ALA A 1 173 ? 20.229 -5.969 -31.203 1.00 95.31 173 ALA A O 1
ATOM 1331 N N . ALA A 1 174 ? 22.039 -6.847 -30.224 1.00 94.56 174 ALA A N 1
ATOM 1332 C CA . ALA A 1 174 ? 21.278 -7.622 -29.242 1.00 94.56 174 ALA A CA 1
ATOM 1333 C C . ALA A 1 174 ? 20.480 -6.721 -28.284 1.00 94.56 174 ALA A C 1
ATOM 1335 O O . ALA A 1 174 ? 19.321 -7.009 -28.005 1.00 94.56 174 ALA A O 1
ATOM 1336 N N . ILE A 1 175 ? 21.068 -5.609 -27.829 1.00 95.56 175 ILE A N 1
ATOM 1337 C CA . ILE A 1 175 ? 20.374 -4.624 -26.983 1.00 95.56 175 ILE A CA 1
ATOM 1338 C C . ILE A 1 175 ? 19.225 -3.969 -27.756 1.00 95.56 175 ILE A C 1
ATOM 1340 O O . ILE A 1 175 ? 18.149 -3.795 -27.192 1.00 95.56 175 ILE A O 1
ATOM 1344 N N . LEU A 1 176 ? 19.428 -3.629 -29.035 1.00 96.44 176 LEU A N 1
ATOM 1345 C CA . LEU A 1 176 ? 18.364 -3.093 -29.889 1.00 96.44 176 LEU A CA 1
ATOM 1346 C C . LEU A 1 176 ? 17.207 -4.090 -30.042 1.00 96.44 176 LEU A C 1
ATOM 1348 O O . LEU A 1 176 ? 16.053 -3.718 -29.855 1.00 96.44 176 LEU A O 1
ATOM 1352 N N . ASN A 1 177 ? 17.512 -5.353 -30.344 1.00 96.69 177 ASN A N 1
ATOM 1353 C CA . ASN A 1 177 ? 16.495 -6.390 -30.510 1.00 96.69 177 ASN A CA 1
ATOM 1354 C C . ASN A 1 177 ? 15.698 -6.620 -29.222 1.00 96.69 177 ASN A C 1
ATOM 1356 O O . ASN A 1 177 ? 14.477 -6.723 -29.275 1.00 96.69 177 ASN A O 1
ATOM 1360 N N . GLU A 1 178 ? 16.373 -6.657 -28.074 1.00 96.38 178 GLU A N 1
ATOM 1361 C CA . GLU A 1 178 ? 15.707 -6.838 -26.784 1.00 96.38 178 GLU A CA 1
ATOM 1362 C C . GLU A 1 178 ? 14.850 -5.625 -26.405 1.00 96.38 178 GLU A C 1
ATOM 1364 O O . GLU A 1 178 ? 13.723 -5.786 -25.945 1.00 96.38 178 GLU A O 1
ATOM 1369 N N . ALA A 1 179 ? 15.331 -4.406 -26.668 1.00 97.00 179 ALA A N 1
ATOM 1370 C CA . ALA A 1 179 ? 14.527 -3.200 -26.489 1.00 97.00 179 ALA A CA 1
ATOM 1371 C C . ALA A 1 179 ? 13.270 -3.226 -27.379 1.00 97.00 179 ALA A C 1
ATOM 1373 O O . ALA A 1 179 ? 12.178 -2.946 -26.892 1.00 97.00 179 ALA A O 1
ATOM 1374 N N . ASN A 1 180 ? 13.394 -3.629 -28.647 1.00 97.19 180 ASN A N 1
ATOM 1375 C CA . ASN A 1 180 ? 12.250 -3.755 -29.555 1.00 97.19 180 ASN A CA 1
ATOM 1376 C C . ASN A 1 180 ? 11.256 -4.834 -29.096 1.00 97.19 180 ASN A C 1
ATOM 1378 O O . ASN A 1 180 ? 10.047 -4.630 -29.201 1.00 97.19 180 ASN A O 1
ATOM 1382 N N . ARG A 1 181 ? 11.747 -5.964 -28.564 1.00 97.12 181 ARG A N 1
ATOM 1383 C CA . ARG A 1 181 ? 10.904 -7.022 -27.985 1.00 97.12 181 ARG A CA 1
ATOM 1384 C C . ARG A 1 181 ? 10.087 -6.487 -26.809 1.00 97.12 181 ARG A C 1
ATOM 1386 O O . ARG A 1 181 ? 8.877 -6.675 -26.781 1.00 97.12 181 ARG A O 1
ATOM 1393 N N . ILE A 1 182 ? 10.743 -5.805 -25.868 1.00 97.50 182 ILE A N 1
ATOM 1394 C CA . ILE A 1 182 ? 10.093 -5.227 -24.684 1.00 97.50 182 ILE A CA 1
ATOM 1395 C C . ILE A 1 182 ? 9.061 -4.171 -25.093 1.00 97.50 182 ILE A C 1
ATOM 1397 O 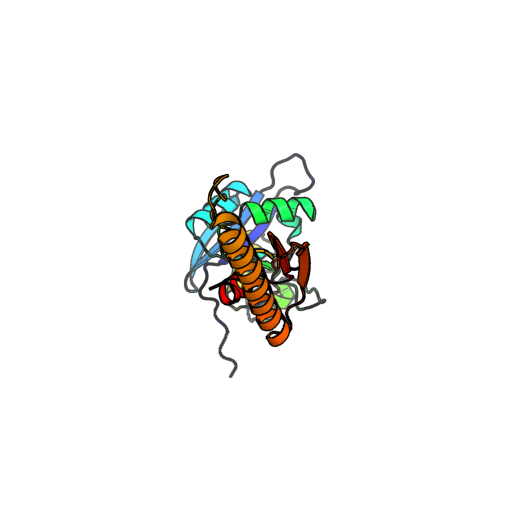O . ILE A 1 182 ? 7.933 -4.234 -24.614 1.00 97.50 182 ILE A O 1
ATOM 1401 N N . ALA A 1 183 ? 9.420 -3.255 -25.999 1.00 97.19 183 ALA A N 1
ATOM 1402 C CA . ALA A 1 183 ? 8.510 -2.238 -26.530 1.00 97.19 183 ALA A CA 1
ATOM 1403 C C . ALA A 1 183 ? 7.250 -2.872 -27.141 1.00 97.19 183 ALA A C 1
ATOM 1405 O O . ALA A 1 183 ? 6.142 -2.534 -26.746 1.00 97.19 183 ALA A O 1
ATOM 1406 N N . SER A 1 184 ? 7.424 -3.882 -28.000 1.00 97.31 184 SER A N 1
ATOM 1407 C CA . SER A 1 184 ? 6.298 -4.586 -28.630 1.00 97.31 184 SER A CA 1
ATOM 1408 C C . SER A 1 184 ? 5.378 -5.237 -27.591 1.00 97.31 184 SER A C 1
ATOM 1410 O O . SER A 1 184 ? 4.163 -5.106 -27.676 1.00 97.31 184 SER A O 1
ATOM 1412 N N . CYS A 1 185 ? 5.936 -5.890 -26.564 1.00 96.31 185 CYS A N 1
ATOM 1413 C CA . CYS A 1 185 ? 5.133 -6.488 -25.493 1.00 96.31 185 CYS A CA 1
ATOM 1414 C C . CYS A 1 185 ? 4.378 -5.450 -24.644 1.00 96.31 185 CYS A C 1
ATOM 1416 O O . CYS A 1 185 ? 3.303 -5.762 -24.129 1.00 96.31 185 CYS A O 1
ATOM 1418 N N . LEU A 1 186 ? 4.943 -4.255 -24.453 1.00 96.38 186 LEU A N 1
ATOM 1419 C CA . LEU A 1 186 ? 4.275 -3.154 -23.753 1.00 96.38 186 LEU A CA 1
ATOM 1420 C C . LEU A 1 186 ? 3.128 -2.591 -24.604 1.00 96.38 186 LEU A C 1
ATOM 1422 O O . LEU A 1 186 ? 2.010 -2.475 -24.098 1.00 96.38 186 LEU A O 1
ATOM 1426 N N . ASP A 1 187 ? 3.375 -2.352 -25.895 1.00 96.06 187 ASP A N 1
ATOM 1427 C CA . ASP A 1 187 ? 2.386 -1.856 -26.860 1.00 96.06 187 ASP A CA 1
ATOM 1428 C C . ASP A 1 187 ? 1.202 -2.823 -27.020 1.00 96.06 187 ASP A C 1
ATOM 1430 O O . ASP A 1 187 ? 0.043 -2.419 -26.931 1.00 96.06 187 ASP A O 1
ATOM 1434 N N . GLU A 1 188 ? 1.473 -4.123 -27.182 1.00 96.00 188 GLU A N 1
ATOM 1435 C CA . GLU A 1 188 ? 0.448 -5.173 -27.304 1.00 96.00 188 GLU A CA 1
ATOM 1436 C C . GLU A 1 188 ? -0.473 -5.252 -26.078 1.00 96.00 188 GLU A C 1
ATOM 1438 O O . GLU A 1 188 ? -1.641 -5.632 -26.192 1.00 96.00 188 GLU A O 1
ATOM 1443 N N . ARG A 1 189 ? 0.045 -4.895 -24.899 1.00 94.50 189 ARG A N 1
ATOM 1444 C CA . ARG A 1 189 ? -0.700 -4.881 -23.632 1.00 94.50 189 ARG A CA 1
ATOM 1445 C C . ARG A 1 189 ? -1.300 -3.510 -23.307 1.00 94.50 189 ARG A C 1
ATOM 1447 O O . ARG A 1 189 ? -1.981 -3.396 -22.289 1.00 94.50 189 ARG A O 1
ATOM 1454 N N . GLY A 1 190 ? -1.062 -2.492 -24.137 1.00 92.62 190 GLY A N 1
ATOM 1455 C CA . GLY A 1 190 ? -1.519 -1.121 -23.906 1.00 92.62 190 GLY A CA 1
ATOM 1456 C C . GLY A 1 190 ? -0.914 -0.477 -22.655 1.00 92.62 190 GLY A C 1
ATOM 1457 O O . GLY A 1 190 ? -1.592 0.299 -21.984 1.00 92.62 190 GLY A O 1
ATOM 1458 N N . ILE A 1 191 ? 0.321 -0.838 -22.300 1.00 93.50 191 ILE A N 1
ATOM 1459 C CA . ILE A 1 191 ? 1.026 -0.288 -21.137 1.00 93.50 191 ILE A CA 1
ATOM 1460 C C . ILE A 1 191 ? 1.835 0.928 -21.584 1.00 93.50 191 ILE A C 1
ATOM 1462 O O . ILE A 1 191 ? 2.690 0.814 -22.457 1.00 93.50 191 ILE A O 1
ATOM 1466 N N . GLU A 1 192 ? 1.597 2.078 -20.957 1.00 91.06 192 GLU A N 1
ATOM 1467 C CA . GLU A 1 192 ? 2.319 3.315 -21.255 1.00 91.06 192 GLU A CA 1
ATOM 1468 C C . GLU A 1 192 ? 3.767 3.262 -20.741 1.00 91.06 192 GLU A C 1
ATOM 1470 O O . GLU A 1 192 ? 4.048 2.747 -19.649 1.00 91.06 192 GLU A O 1
ATOM 1475 N N . TYR A 1 193 ? 4.698 3.806 -21.528 1.00 95.31 193 TYR A N 1
ATOM 1476 C CA . TYR A 1 193 ? 6.102 3.909 -21.155 1.00 95.31 193 TYR A CA 1
ATOM 1477 C C . TYR A 1 193 ? 6.821 5.060 -21.870 1.00 95.31 193 TYR A C 1
ATOM 1479 O O . TYR A 1 193 ? 6.514 5.382 -23.016 1.00 95.31 193 TYR A O 1
ATOM 1487 N N . ASP A 1 194 ? 7.864 5.591 -21.232 1.00 95.69 194 ASP A N 1
ATOM 1488 C CA . ASP A 1 194 ? 8.905 6.375 -21.901 1.00 95.69 194 ASP A CA 1
ATOM 1489 C C . ASP A 1 194 ? 10.112 5.488 -22.224 1.00 95.69 194 ASP A C 1
ATOM 1491 O O . ASP A 1 194 ? 10.511 4.641 -21.419 1.00 95.69 194 ASP A O 1
ATOM 1495 N N . LEU A 1 195 ? 10.754 5.718 -23.372 1.00 97.00 195 LEU A N 1
ATOM 1496 C CA . LEU A 1 195 ? 11.966 5.009 -23.785 1.00 97.00 195 LEU A CA 1
ATOM 1497 C C . LEU A 1 195 ? 13.133 5.975 -24.016 1.00 97.00 195 LEU A C 1
ATOM 1499 O O . LEU A 1 195 ? 13.131 6.794 -24.935 1.00 97.00 195 LEU A O 1
ATOM 1503 N N . TYR A 1 196 ? 14.190 5.799 -23.227 1.00 97.12 196 TYR A N 1
ATOM 1504 C CA . TYR A 1 196 ? 15.452 6.520 -23.336 1.00 97.12 196 TYR A CA 1
ATOM 1505 C C . TYR A 1 196 ? 16.533 5.597 -23.902 1.00 97.12 196 TYR A C 1
ATOM 1507 O O . TYR A 1 196 ? 16.879 4.569 -23.316 1.00 97.12 196 TYR A O 1
ATOM 1515 N N . VAL A 1 197 ? 17.110 5.969 -25.046 1.00 96.69 197 VAL A N 1
ATOM 1516 C CA . VAL A 1 197 ? 18.109 5.149 -25.748 1.00 96.69 197 VAL A CA 1
ATOM 1517 C C . VAL A 1 197 ? 19.450 5.853 -25.880 1.00 96.69 197 VAL A C 1
ATOM 1519 O O . VAL A 1 197 ? 19.538 7.041 -26.182 1.00 96.69 197 VAL A O 1
ATOM 1522 N N . HIS A 1 198 ? 20.525 5.084 -25.721 1.00 96.19 198 HIS A N 1
ATOM 1523 C CA . HIS A 1 198 ? 21.873 5.503 -26.086 1.00 96.19 198 HIS A CA 1
ATOM 1524 C C . HIS A 1 198 ? 22.280 4.814 -27.387 1.00 96.19 198 HIS A C 1
ATOM 1526 O O . HIS A 1 198 ? 22.631 3.632 -27.384 1.00 96.19 198 HIS A O 1
ATOM 1532 N N . GLN A 1 199 ? 22.245 5.564 -28.487 1.00 95.00 199 GLN A N 1
ATOM 1533 C CA . GLN A 1 199 ? 22.584 5.078 -29.825 1.00 95.00 199 GLN A CA 1
ATOM 1534 C C . GLN A 1 199 ? 24.065 4.686 -29.943 1.00 95.00 199 GLN A C 1
ATOM 1536 O O . GLN A 1 199 ? 24.941 5.26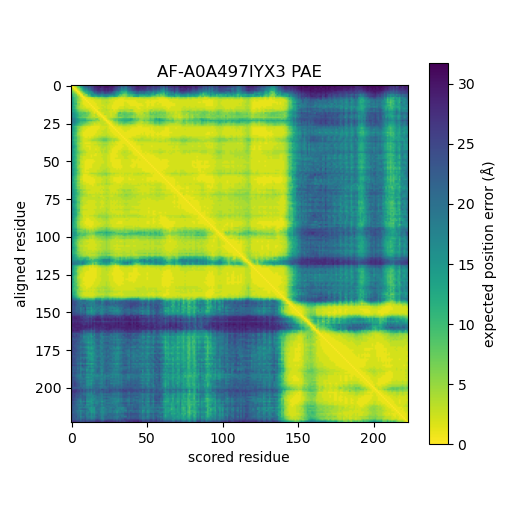9 -29.296 1.00 95.00 199 GLN A O 1
ATOM 1541 N N . ALA A 1 200 ? 24.340 3.693 -30.784 1.00 91.88 200 ALA A N 1
ATOM 1542 C CA . ALA A 1 200 ? 25.674 3.248 -31.165 1.00 91.88 200 ALA A CA 1
ATOM 1543 C C . ALA A 1 200 ? 25.706 2.844 -32.648 1.00 91.88 200 ALA A C 1
ATOM 1545 O O . ALA A 1 200 ? 24.667 2.680 -33.278 1.00 91.88 200 ALA A O 1
ATOM 1546 N N . GLU A 1 201 ? 26.900 2.657 -33.217 1.00 87.94 201 GLU A N 1
ATOM 1547 C CA . GLU A 1 201 ? 27.039 2.311 -34.642 1.00 87.94 201 GLU A CA 1
ATOM 1548 C C . GLU A 1 201 ? 26.343 0.995 -35.022 1.00 87.94 201 GLU A C 1
ATOM 1550 O O . GLU A 1 201 ? 25.840 0.871 -36.134 1.00 87.94 201 GLU A O 1
ATOM 1555 N N . GLY A 1 202 ? 26.356 -0.007 -34.137 1.00 86.62 202 GLY A N 1
ATOM 1556 C CA . GLY A 1 202 ? 25.774 -1.327 -34.385 1.00 86.62 202 GLY A CA 1
ATOM 1557 C C . GLY A 1 202 ? 24.370 -1.533 -33.821 1.00 86.62 202 GLY A C 1
ATOM 1558 O O . GLY A 1 202 ? 23.901 -2.667 -33.835 1.00 86.62 202 GLY A O 1
ATOM 1559 N N . GLY A 1 203 ? 23.724 -0.495 -33.282 1.00 93.88 203 GLY A N 1
ATOM 1560 C CA . GLY A 1 203 ? 22.438 -0.605 -32.591 1.00 93.88 203 GLY A CA 1
ATOM 1561 C C . GLY A 1 203 ? 22.399 0.274 -31.346 1.00 93.88 203 GLY A C 1
ATOM 1562 O O . GLY A 1 203 ? 22.659 1.472 -31.418 1.00 93.88 203 GLY A O 1
ATOM 1563 N N . LEU A 1 204 ? 22.104 -0.310 -30.184 1.00 95.06 204 LEU A N 1
ATOM 1564 C CA . LEU A 1 204 ? 22.004 0.429 -28.924 1.00 95.06 204 LEU A CA 1
ATOM 1565 C C . LEU A 1 204 ? 23.120 0.053 -27.955 1.00 95.06 204 LEU A C 1
ATOM 1567 O O . LEU A 1 204 ? 23.412 -1.113 -27.719 1.00 95.06 204 LEU A O 1
ATOM 1571 N N . ARG A 1 205 ? 23.712 1.052 -27.304 1.00 92.81 205 ARG A N 1
ATOM 1572 C CA . ARG A 1 205 ? 24.632 0.831 -26.182 1.00 92.81 205 ARG A CA 1
ATOM 1573 C C . ARG A 1 205 ? 23.891 0.526 -24.879 1.00 92.81 205 ARG A C 1
ATOM 1575 O O . ARG A 1 205 ? 24.446 -0.141 -24.004 1.00 92.81 205 ARG A O 1
ATOM 1582 N N . ARG A 1 206 ? 22.685 1.077 -24.735 1.00 95.06 206 ARG A N 1
ATOM 1583 C CA . ARG A 1 206 ? 21.790 0.947 -23.580 1.00 95.06 206 ARG A CA 1
ATOM 1584 C C . ARG A 1 206 ? 20.392 1.412 -23.979 1.00 95.06 206 ARG A C 1
ATOM 1586 O O . ARG A 1 206 ? 20.279 2.399 -24.705 1.00 95.06 206 ARG A O 1
ATOM 1593 N N . ALA A 1 207 ? 19.373 0.747 -23.454 1.00 97.44 207 ALA A N 1
ATOM 1594 C CA . ALA A 1 207 ? 17.995 1.219 -23.466 1.00 97.44 207 ALA A CA 1
ATOM 1595 C C . ALA A 1 207 ? 17.457 1.240 -22.034 1.00 97.44 207 ALA A C 1
ATOM 1597 O O . ALA A 1 207 ? 17.813 0.390 -21.213 1.00 97.44 207 ALA A O 1
ATOM 1598 N N . GLU A 1 208 ? 16.642 2.234 -21.729 1.00 97.69 208 GLU A N 1
ATOM 1599 C CA . GLU A 1 208 ? 15.994 2.396 -20.440 1.00 97.69 208 GLU A CA 1
ATOM 1600 C C . GLU A 1 208 ? 14.527 2.749 -20.653 1.00 97.69 208 GLU A C 1
ATOM 1602 O O . GLU A 1 208 ? 14.220 3.747 -21.298 1.00 97.69 208 GLU A O 1
ATOM 1607 N N . PHE A 1 209 ? 13.646 1.924 -20.101 1.00 97.44 209 PHE A N 1
ATOM 1608 C CA . PHE A 1 209 ? 12.209 2.146 -20.108 1.00 97.44 209 PHE A CA 1
ATOM 1609 C C . PHE A 1 209 ? 11.779 2.662 -18.744 1.00 97.44 209 PHE A C 1
ATOM 1611 O O . PHE A 1 209 ? 12.195 2.103 -17.725 1.00 97.44 209 PHE A O 1
ATOM 1618 N N . VAL A 1 210 ? 10.924 3.675 -18.739 1.00 94.75 210 VAL A N 1
ATOM 1619 C CA . VAL A 1 210 ? 10.130 4.088 -17.582 1.00 94.75 210 VAL A CA 1
ATOM 1620 C C . VAL A 1 210 ? 8.708 3.623 -17.859 1.00 94.75 210 VAL A C 1
ATOM 1622 O O . VAL A 1 210 ? 8.048 4.174 -18.727 1.00 94.75 210 VAL A O 1
ATOM 1625 N N . VAL A 1 211 ? 8.281 2.549 -17.200 1.00 95.00 211 VAL A N 1
ATOM 1626 C CA . VAL A 1 211 ? 7.017 1.854 -17.469 1.00 95.00 211 VAL A CA 1
ATOM 1627 C C . VAL A 1 211 ? 6.012 2.192 -16.379 1.00 95.00 211 VAL A C 1
ATOM 1629 O O . VAL A 1 211 ? 6.281 1.937 -15.203 1.00 95.00 211 VAL A O 1
ATOM 1632 N N . TYR A 1 212 ? 4.842 2.696 -16.761 1.00 87.75 212 TYR A N 1
ATOM 1633 C CA . TYR A 1 212 ? 3.776 3.087 -15.836 1.00 87.75 212 TYR A CA 1
ATOM 1634 C C . TYR A 1 212 ? 2.901 1.883 -15.452 1.00 87.75 212 TYR A C 1
ATOM 1636 O O . TYR A 1 212 ? 1.701 1.826 -15.717 1.00 87.75 212 TYR A O 1
ATOM 1644 N N . ALA A 1 213 ? 3.530 0.865 -14.856 1.00 86.19 213 ALA A N 1
ATOM 1645 C CA . ALA A 1 213 ? 2.868 -0.336 -14.360 1.00 86.19 213 ALA A CA 1
ATOM 1646 C C . ALA A 1 213 ? 3.538 -0.899 -13.085 1.00 86.19 213 ALA A C 1
ATOM 1648 O O . ALA A 1 213 ? 4.727 -0.667 -12.845 1.00 86.19 213 ALA A O 1
ATOM 1649 N N . PRO A 1 214 ? 2.807 -1.683 -12.261 1.00 82.44 214 PRO A N 1
ATOM 1650 C CA . PRO A 1 214 ? 3.371 -2.394 -11.110 1.00 82.44 214 PRO A CA 1
ATOM 1651 C C . PRO A 1 214 ? 4.487 -3.380 -11.481 1.00 82.44 214 PRO A C 1
ATOM 1653 O O . PRO A 1 214 ? 4.466 -3.988 -12.550 1.00 82.44 214 PRO A O 1
ATOM 1656 N N . GLU A 1 215 ? 5.398 -3.630 -10.534 1.00 84.06 215 GLU A N 1
ATOM 1657 C CA . GLU A 1 215 ? 6.511 -4.581 -10.697 1.00 84.06 215 GLU A CA 1
ATOM 1658 C C . GLU A 1 215 ? 6.064 -5.989 -11.121 1.00 84.06 215 GLU A C 1
ATOM 1660 O O . GLU A 1 215 ? 6.660 -6.504 -12.063 1.00 84.06 215 GLU A O 1
ATOM 1665 N N . PRO A 1 216 ? 4.988 -6.589 -10.569 1.00 84.19 216 PRO A N 1
ATOM 1666 C CA . PRO A 1 216 ? 4.513 -7.891 -11.040 1.00 84.19 216 PRO A CA 1
ATOM 1667 C C . PRO A 1 216 ? 4.167 -7.915 -12.535 1.00 84.19 216 PRO A C 1
ATOM 1669 O O . PRO A 1 216 ? 4.558 -8.847 -13.234 1.00 84.19 216 PRO A O 1
ATOM 1672 N N . THR A 1 217 ? 3.497 -6.872 -13.037 1.00 86.50 217 THR A N 1
ATOM 1673 C CA . THR A 1 217 ? 3.135 -6.737 -14.457 1.00 86.50 217 THR A CA 1
ATOM 1674 C C . THR A 1 217 ? 4.378 -6.622 -15.332 1.00 86.50 217 THR A C 1
ATOM 1676 O O . THR A 1 217 ? 4.463 -7.252 -16.383 1.00 86.50 217 THR A O 1
ATOM 1679 N N . VAL A 1 218 ? 5.361 -5.834 -14.893 1.00 89.25 218 VAL A N 1
ATOM 1680 C CA . VAL A 1 218 ? 6.616 -5.645 -15.628 1.00 89.25 218 VAL A CA 1
ATOM 1681 C C . VAL A 1 218 ? 7.457 -6.918 -15.627 1.00 89.25 218 VAL A C 1
ATOM 1683 O O . VAL A 1 218 ? 7.963 -7.311 -16.675 1.00 89.25 218 VAL A O 1
ATOM 1686 N N . THR A 1 219 ? 7.556 -7.614 -14.496 1.00 88.38 219 THR A N 1
ATOM 1687 C CA . THR A 1 219 ? 8.318 -8.863 -14.358 1.00 88.38 219 THR A CA 1
ATOM 1688 C C . THR A 1 219 ? 7.808 -9.972 -15.287 1.00 88.38 219 THR A C 1
ATOM 1690 O O . THR A 1 219 ? 8.601 -10.799 -15.731 1.00 88.38 219 THR A O 1
ATOM 1693 N N . GLU A 1 220 ? 6.525 -9.988 -15.654 1.00 88.12 220 GLU A N 1
ATOM 1694 C CA . GLU A 1 220 ? 5.998 -10.909 -16.674 1.00 88.12 220 GLU A CA 1
ATOM 1695 C C . GLU A 1 220 ? 6.504 -10.627 -18.098 1.00 88.12 220 GLU A C 1
ATOM 1697 O O . GLU A 1 220 ? 6.517 -11.536 -18.925 1.00 88.12 220 GLU A O 1
ATOM 1702 N N . ILE A 1 221 ? 6.905 -9.389 -18.396 1.00 87.69 221 ILE A N 1
ATOM 1703 C CA . ILE A 1 221 ? 7.351 -8.948 -19.729 1.00 87.69 221 ILE A CA 1
ATOM 1704 C C . ILE A 1 221 ? 8.844 -9.234 -19.935 1.00 87.69 221 ILE A C 1
ATOM 1706 O O . ILE A 1 221 ? 9.278 -9.599 -21.033 1.00 87.69 221 ILE A O 1
ATOM 1710 N N . VAL A 1 222 ? 9.641 -9.067 -18.873 1.00 85.62 222 VAL A N 1
ATOM 1711 C CA . VAL A 1 222 ? 11.109 -9.209 -18.921 1.00 85.62 222 VAL A CA 1
ATOM 1712 C C . VAL A 1 222 ? 11.600 -10.644 -18.670 1.00 85.62 222 VAL A C 1
ATOM 1714 O O . VAL A 1 222 ? 12.810 -10.865 -18.657 1.00 85.62 222 VAL A O 1
ATOM 1717 N N . ARG A 1 223 ? 10.690 -11.598 -18.443 1.00 71.25 223 ARG A N 1
ATOM 1718 C CA . ARG A 1 223 ? 11.010 -13.025 -18.268 1.00 71.25 223 ARG A CA 1
ATOM 1719 C C . ARG A 1 223 ? 11.341 -13.741 -19.571 1.00 71.25 223 ARG A C 1
ATOM 1721 O O . ARG A 1 223 ? 10.802 -13.346 -20.627 1.00 71.25 223 ARG A O 1
#